Protein AF-A0A6B2L9S5-F1 (afdb_monomer_lite)

pLDDT: mean 74.43, std 14.24, range [33.09, 96.12]

InterPro domains:
  IPR007274 Ctr copper transporter [PF04145] (155-288)
  IPR007274 Ctr copper transporter [PTHR12483] (149-293)

Radius of gyration: 33.58 Å; chains: 1; bounding box: 81×32×104 Å

Sequence (305 aa):
MCADMPMMIHCSLVSICEDPNQIVSGPLCSPFSLYKDLCVSMSAKGPICAPYKSMCTPNTSKVEECATPTFALPPRKTLIADILLACSMPMEGCDQCTDDMHCPSPLATYSLVCLQMPAMDGCSDLQTICRANNISSWSLCGGGGDARALPQMRMYFHTDMLDYVLFQGWVPRTVLTYAFSVLGVFAMAFFHEGLRILKTYHEVSQKNAEDEATYLKGAAHNNGYSSINSARTTRMFSKWKFSTELFAASYRAVDLTLHFMIMLVTMTFNVGLFVAVIGGYAVCNFIFGRFARPINGVVEEESCH

Structure (mmCIF, N/CA/C/O backbone):
data_AF-A0A6B2L9S5-F1
#
_entry.id   AF-A0A6B2L9S5-F1
#
loop_
_atom_site.group_PDB
_atom_site.id
_atom_site.type_symbol
_atom_site.label_atom_id
_atom_site.label_alt_id
_atom_site.label_comp_id
_atom_site.label_asym_id
_atom_site.label_entity_id
_atom_site.label_seq_id
_atom_site.pdbx_PDB_ins_code
_atom_site.Cartn_x
_atom_site.Cartn_y
_atom_site.Cartn_z
_atom_site.occupancy
_atom_site.B_iso_or_equiv
_atom_site.auth_seq_id
_atom_site.auth_comp_id
_atom_site.auth_asym_id
_atom_site.auth_atom_id
_atom_site.pdbx_PDB_model_num
ATOM 1 N N . MET A 1 1 ? 23.917 11.515 -35.643 1.00 65.06 1 MET A N 1
ATOM 2 C CA . MET A 1 1 ? 23.392 10.328 -34.922 1.00 65.06 1 MET A CA 1
ATOM 3 C C . MET A 1 1 ? 22.177 10.666 -34.088 1.00 65.06 1 MET A C 1
ATOM 5 O O . MET A 1 1 ? 21.097 10.324 -34.533 1.00 65.06 1 MET A O 1
ATOM 9 N N . CYS A 1 2 ? 22.291 11.387 -32.967 1.00 70.62 2 CYS A N 1
ATOM 10 C CA . CYS A 1 2 ? 21.093 11.779 -32.208 1.00 70.62 2 CYS A CA 1
ATOM 11 C C . CYS A 1 2 ? 20.174 12.758 -32.957 1.00 70.62 2 CYS A C 1
ATOM 13 O O . CYS A 1 2 ? 18.974 12.757 -32.725 1.00 70.62 2 CYS A O 1
ATOM 15 N N . ALA A 1 3 ? 20.710 13.512 -33.924 1.00 69.19 3 ALA A N 1
ATOM 16 C CA . ALA A 1 3 ? 19.915 14.313 -34.858 1.00 69.19 3 ALA A CA 1
ATOM 17 C C . ALA A 1 3 ? 19.143 13.472 -35.900 1.00 69.19 3 ALA A C 1
ATOM 19 O O . ALA A 1 3 ? 18.079 13.884 -36.343 1.00 69.19 3 ALA A O 1
ATOM 20 N N . ASP A 1 4 ? 19.658 12.293 -36.271 1.00 68.00 4 ASP A N 1
ATOM 21 C CA . ASP A 1 4 ? 19.080 11.440 -37.324 1.00 68.00 4 ASP A CA 1
ATOM 22 C C . ASP A 1 4 ? 18.172 10.340 -36.743 1.00 68.00 4 ASP A C 1
ATOM 24 O O . ASP A 1 4 ? 17.264 9.853 -37.411 1.00 68.00 4 ASP A O 1
ATOM 28 N N . MET A 1 5 ? 18.427 9.930 -35.494 1.00 69.44 5 MET A N 1
ATOM 29 C CA . MET A 1 5 ? 17.681 8.913 -34.745 1.00 69.44 5 MET A CA 1
ATOM 30 C C . MET A 1 5 ? 17.534 9.336 -33.269 1.00 69.44 5 MET A C 1
ATOM 32 O O . MET A 1 5 ? 18.207 8.780 -32.397 1.00 69.44 5 MET A O 1
ATOM 36 N N . PRO A 1 6 ? 16.656 10.308 -32.958 1.00 66.62 6 PRO A N 1
ATOM 37 C CA . PRO A 1 6 ? 16.537 10.877 -31.609 1.00 66.62 6 PRO A CA 1
ATOM 38 C C . PRO A 1 6 ? 15.986 9.893 -30.565 1.00 66.62 6 PRO A C 1
ATOM 40 O O . PRO A 1 6 ? 16.254 10.036 -29.379 1.00 66.62 6 PRO A O 1
ATOM 43 N N . MET A 1 7 ? 15.267 8.853 -31.000 1.00 68.06 7 MET A N 1
ATOM 44 C CA . MET A 1 7 ? 14.549 7.898 -30.136 1.00 68.06 7 MET A CA 1
ATOM 45 C C . MET A 1 7 ? 15.422 6.733 -29.632 1.00 68.06 7 MET A C 1
ATOM 47 O O . MET A 1 7 ? 14.903 5.720 -29.148 1.00 68.06 7 MET A O 1
ATOM 51 N N . MET A 1 8 ? 16.742 6.811 -29.815 1.00 73.50 8 MET A N 1
ATOM 52 C CA . MET A 1 8 ? 17.679 5.815 -29.299 1.00 73.50 8 MET A CA 1
ATOM 53 C C . MET A 1 8 ? 17.972 6.062 -27.818 1.00 73.50 8 MET A C 1
ATOM 55 O O . MET A 1 8 ? 18.233 7.191 -27.416 1.00 73.50 8 MET A O 1
ATOM 59 N N . ILE A 1 9 ? 18.034 4.979 -27.032 1.00 77.25 9 ILE A N 1
ATOM 60 C CA . ILE A 1 9 ? 18.355 5.011 -25.591 1.00 77.25 9 ILE A CA 1
ATOM 61 C C . ILE A 1 9 ? 19.641 5.806 -25.322 1.00 77.25 9 ILE A C 1
ATOM 63 O O . ILE A 1 9 ? 19.699 6.605 -24.392 1.00 77.25 9 ILE A O 1
ATOM 67 N N . HIS A 1 10 ? 20.652 5.633 -26.180 1.00 77.75 10 HIS A N 1
ATOM 68 C CA . HIS A 1 10 ? 21.933 6.323 -26.064 1.00 77.75 10 HIS A CA 1
ATOM 69 C C . HIS A 1 10 ? 21.800 7.854 -26.086 1.00 77.75 10 HIS A C 1
ATOM 71 O O . HIS A 1 10 ? 22.502 8.534 -25.350 1.00 77.75 10 HIS A O 1
ATOM 77 N N . CYS A 1 11 ? 20.883 8.410 -26.879 1.00 78.69 11 CYS A N 1
ATOM 78 C CA . CYS A 1 11 ? 20.708 9.859 -26.974 1.00 78.69 11 CYS A CA 1
ATOM 79 C C . CYS A 1 11 ? 20.086 10.447 -25.707 1.00 78.69 11 CYS A C 1
ATOM 81 O O . CYS A 1 11 ? 20.504 11.513 -25.267 1.00 78.69 11 CYS A O 1
ATOM 83 N N . SER A 1 12 ? 19.160 9.716 -25.079 1.00 77.94 12 SER A N 1
ATOM 84 C CA . SER A 1 12 ? 18.629 10.077 -23.761 1.00 77.94 12 SER A CA 1
ATOM 85 C C . SER A 1 12 ? 19.701 9.996 -22.669 1.00 77.94 12 SER A C 1
ATOM 87 O O . SER A 1 12 ? 19.700 10.797 -21.742 1.00 77.94 12 SER A O 1
ATOM 89 N N . LEU A 1 13 ? 20.636 9.048 -22.772 1.00 78.62 13 LEU A N 1
ATOM 90 C CA . LEU A 1 13 ? 21.744 8.928 -21.823 1.00 78.62 13 LEU A CA 1
ATOM 91 C C . LEU A 1 13 ? 22.740 10.092 -21.963 1.00 78.62 13 LEU A C 1
ATOM 93 O O . LEU A 1 13 ? 23.172 10.651 -20.959 1.00 78.62 13 LEU A O 1
ATOM 97 N N . VAL A 1 14 ? 23.058 10.491 -23.200 1.00 79.50 14 VAL A N 1
ATOM 98 C CA . VAL A 1 14 ? 23.918 11.653 -23.481 1.00 79.50 14 VAL A CA 1
ATOM 99 C C . VAL A 1 14 ? 23.295 12.936 -22.936 1.00 79.50 14 VAL A C 1
ATOM 101 O O . VAL A 1 14 ? 23.985 13.668 -22.235 1.00 79.50 14 VAL A O 1
ATOM 104 N N . SER A 1 15 ? 21.996 13.176 -23.161 1.00 78.06 15 SER A N 1
ATOM 105 C CA . SER A 1 15 ? 21.333 14.380 -22.636 1.00 78.06 15 SER A CA 1
ATOM 106 C C . SER A 1 15 ? 21.362 14.452 -21.107 1.00 78.06 15 SER A C 1
ATOM 108 O O . SER A 1 15 ? 21.547 15.524 -20.547 1.00 78.06 15 SER A O 1
ATOM 110 N N . ILE A 1 16 ? 21.238 13.306 -20.428 1.00 75.00 16 ILE A N 1
ATOM 111 C CA . ILE A 1 16 ? 21.292 13.234 -18.960 1.00 75.00 16 ILE A CA 1
ATOM 112 C C . ILE A 1 16 ? 22.710 13.503 -18.437 1.00 75.00 16 ILE A C 1
ATOM 114 O O . ILE A 1 16 ? 22.867 14.126 -17.394 1.00 75.00 16 ILE A O 1
ATOM 118 N N . CYS A 1 17 ? 23.741 13.069 -19.166 1.00 76.38 17 CYS A N 1
ATOM 119 C CA . CYS A 1 17 ? 25.139 13.341 -18.826 1.00 76.38 17 CYS A CA 1
ATOM 120 C C . CYS A 1 17 ? 25.592 14.777 -19.162 1.00 76.38 17 CYS A C 1
ATOM 122 O O . CYS A 1 17 ? 26.585 15.242 -18.602 1.00 76.38 17 CYS A O 1
ATOM 124 N N . GLU A 1 18 ? 24.909 15.467 -20.081 1.00 76.00 18 GLU A N 1
ATOM 125 C CA . GLU A 1 18 ? 25.174 16.872 -20.432 1.00 76.00 18 GLU A CA 1
ATOM 126 C C . GLU A 1 18 ? 24.498 17.867 -19.473 1.00 76.00 18 GLU A C 1
ATOM 128 O O . GLU A 1 18 ? 24.918 19.025 -19.395 1.00 76.00 18 GLU A O 1
ATOM 133 N N . ASP A 1 19 ? 23.491 17.429 -18.710 1.00 69.50 19 ASP A N 1
ATOM 134 C CA . ASP A 1 19 ? 22.783 18.281 -17.759 1.00 69.50 19 ASP A CA 1
ATOM 135 C C . ASP A 1 19 ? 23.677 18.656 -16.555 1.00 69.50 19 ASP A C 1
ATOM 137 O O . ASP A 1 19 ? 24.048 17.799 -15.748 1.00 69.50 19 ASP A O 1
ATOM 141 N N . PRO A 1 20 ? 23.966 19.954 -16.320 1.00 59.28 20 PRO A N 1
ATOM 142 C CA . PRO A 1 20 ? 24.878 20.395 -15.256 1.00 59.28 20 PRO A CA 1
ATOM 143 C C . PRO A 1 20 ? 24.351 20.110 -13.839 1.00 59.28 20 PRO A C 1
ATOM 145 O O . PRO A 1 20 ? 25.116 20.128 -12.875 1.00 59.28 20 PRO A O 1
ATOM 148 N N . ASN A 1 21 ? 23.051 19.831 -13.711 1.00 57.09 21 ASN A N 1
ATOM 149 C CA . ASN A 1 21 ? 22.382 19.493 -12.455 1.00 57.09 21 ASN A CA 1
ATOM 150 C C . ASN A 1 21 ? 22.402 17.983 -12.145 1.00 57.09 21 ASN A C 1
ATOM 152 O O . ASN A 1 21 ? 22.042 17.593 -11.034 1.00 57.09 21 ASN A O 1
ATOM 156 N N . GLN A 1 22 ? 22.810 17.131 -13.094 1.00 57.69 22 GLN A N 1
ATOM 157 C CA . GLN A 1 22 ? 22.871 15.677 -12.939 1.00 57.69 22 GLN A CA 1
ATOM 158 C C . GLN A 1 22 ? 24.296 15.185 -13.226 1.00 57.69 22 GLN A C 1
ATOM 160 O O . GLN A 1 22 ? 24.653 14.849 -14.339 1.00 57.69 22 GLN A O 1
ATOM 165 N N . ILE A 1 23 ? 25.123 15.186 -12.175 1.00 54.28 23 ILE A N 1
ATOM 166 C CA . ILE A 1 23 ? 26.464 14.575 -12.064 1.00 54.28 23 ILE A CA 1
ATOM 167 C C . ILE A 1 23 ? 27.250 14.456 -13.386 1.00 54.28 23 ILE A C 1
ATOM 169 O O . ILE A 1 23 ? 27.393 13.378 -13.959 1.00 54.28 23 ILE A O 1
ATOM 173 N N . VAL A 1 24 ? 27.913 15.549 -13.757 1.00 51.31 24 VAL A N 1
ATOM 174 C CA . VAL A 1 24 ? 28.919 15.605 -14.835 1.00 51.31 24 VAL A CA 1
ATOM 175 C C . VAL A 1 24 ? 30.169 14.744 -14.525 1.00 51.31 24 VAL A C 1
ATOM 177 O O . VAL A 1 24 ? 30.961 14.437 -15.410 1.00 51.31 24 VAL A O 1
ATOM 180 N N . SER A 1 25 ? 30.356 14.306 -13.272 1.00 52.47 25 SER A N 1
ATOM 181 C CA . SER A 1 25 ? 31.641 13.776 -12.772 1.00 52.47 25 SER A CA 1
ATOM 182 C C . SER A 1 25 ? 31.669 12.274 -12.442 1.00 52.47 25 SER A C 1
ATOM 184 O O . SER A 1 25 ? 32.558 11.826 -11.718 1.00 52.47 25 SER A O 1
ATOM 186 N N . GLY A 1 26 ? 30.707 11.478 -12.921 1.00 62.78 26 GLY A N 1
ATOM 187 C CA . GLY A 1 26 ? 30.720 10.019 -12.734 1.00 62.78 26 GLY A CA 1
ATOM 188 C C . GLY A 1 26 ? 31.581 9.295 -13.788 1.00 62.78 26 GLY A C 1
ATOM 189 O O . GLY A 1 26 ? 31.572 9.706 -14.948 1.00 62.78 26 GLY A O 1
ATOM 190 N N . PRO A 1 27 ? 32.250 8.165 -13.464 1.00 62.81 27 PRO A N 1
ATOM 191 C CA . PRO A 1 27 ? 33.041 7.373 -14.431 1.00 62.81 27 PRO A CA 1
ATOM 192 C C . PRO A 1 27 ? 32.207 6.809 -15.602 1.00 62.81 27 PRO A C 1
ATOM 194 O O . PRO A 1 27 ? 32.737 6.330 -16.607 1.00 62.81 27 PRO A O 1
ATOM 197 N N . LEU A 1 28 ? 30.883 6.881 -15.475 1.00 69.81 28 LEU A N 1
ATOM 198 C CA . LEU A 1 28 ? 29.902 6.413 -16.440 1.00 69.81 28 LEU A CA 1
ATOM 199 C C . LEU A 1 28 ? 29.556 7.433 -1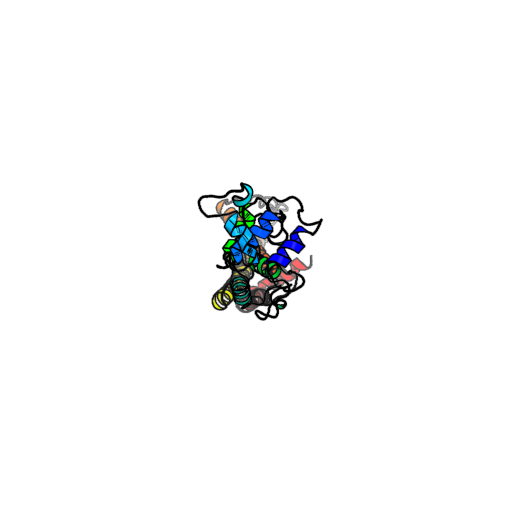7.539 1.00 69.81 28 LEU A C 1
ATOM 201 O O . LEU A 1 28 ? 29.228 7.016 -18.645 1.00 69.81 28 LEU A O 1
ATOM 205 N N . CYS A 1 29 ? 29.672 8.740 -17.276 1.00 75.69 29 CYS A N 1
ATOM 206 C CA . CYS A 1 29 ? 29.413 9.793 -18.270 1.00 75.69 29 CYS A CA 1
ATOM 207 C C . CYS A 1 29 ? 30.659 10.150 -19.098 1.00 75.69 29 CYS A C 1
ATOM 209 O O . CYS A 1 29 ? 30.673 11.148 -19.816 1.00 75.69 29 CYS A O 1
ATOM 211 N N . SER A 1 30 ? 31.723 9.339 -19.025 1.00 78.75 30 SER A N 1
ATOM 212 C CA . SER A 1 30 ? 32.879 9.524 -19.898 1.00 78.75 30 SER A CA 1
ATOM 213 C C . SER A 1 30 ? 32.492 9.226 -21.358 1.00 78.75 30 SER A C 1
ATOM 215 O O . SER A 1 30 ? 31.730 8.285 -21.616 1.00 78.75 30 SER A O 1
ATOM 217 N N . PRO A 1 31 ? 33.035 9.966 -22.342 1.00 78.50 31 PRO A N 1
ATOM 218 C CA . PRO A 1 31 ? 32.696 9.761 -23.752 1.00 78.50 31 PRO A CA 1
ATOM 219 C C . PRO A 1 31 ? 33.031 8.339 -24.231 1.00 78.50 31 PRO A C 1
ATOM 221 O O . PRO A 1 31 ? 32.331 7.787 -25.079 1.00 78.50 31 PRO A O 1
ATOM 224 N N . PHE A 1 32 ? 34.060 7.710 -23.652 1.00 79.62 32 PHE A N 1
ATOM 225 C CA . PHE A 1 32 ? 34.425 6.330 -23.969 1.00 79.62 32 PHE A CA 1
ATOM 226 C C . PHE A 1 32 ? 33.445 5.314 -23.366 1.00 79.62 32 PHE A C 1
ATOM 228 O O . PHE A 1 32 ? 33.068 4.364 -24.049 1.00 79.62 32 PHE A O 1
ATOM 235 N N . SER A 1 33 ? 32.979 5.523 -22.128 1.00 79.19 33 SER A N 1
ATOM 236 C CA . SER A 1 33 ? 31.961 4.671 -21.487 1.00 79.19 33 SER A CA 1
ATOM 237 C C . SER A 1 33 ? 30.634 4.710 -22.255 1.00 79.19 33 SER A C 1
ATOM 239 O O . SER A 1 33 ? 30.033 3.664 -22.500 1.00 79.19 33 SER A O 1
ATOM 241 N N . LEU A 1 34 ? 30.223 5.897 -22.716 1.00 79.31 34 LEU A N 1
ATOM 242 C CA . LEU A 1 34 ? 29.025 6.090 -23.540 1.00 79.31 34 LEU A CA 1
ATOM 243 C C . LEU A 1 34 ? 29.145 5.389 -24.903 1.00 79.31 34 LEU A C 1
ATOM 245 O O . LEU A 1 34 ? 28.213 4.716 -25.348 1.00 79.31 34 LEU A O 1
ATOM 249 N N . TYR A 1 35 ? 30.304 5.504 -25.558 1.00 80.50 35 TYR A N 1
ATOM 250 C CA . TYR A 1 35 ? 30.572 4.827 -26.830 1.00 80.50 35 TYR A CA 1
ATOM 251 C C . TYR A 1 35 ? 30.640 3.299 -26.678 1.00 80.50 35 TYR A C 1
ATOM 253 O O . TYR A 1 35 ? 30.099 2.557 -27.504 1.00 80.50 35 TYR A O 1
ATOM 261 N N . LYS A 1 36 ? 31.251 2.817 -25.590 1.00 80.62 36 LYS A N 1
ATOM 262 C CA . LYS A 1 36 ? 31.287 1.398 -25.228 1.00 80.62 36 LYS A CA 1
ATOM 263 C C . LYS A 1 36 ? 29.875 0.840 -25.048 1.00 80.62 36 LYS A C 1
ATOM 265 O O . LYS A 1 36 ? 29.568 -0.212 -25.605 1.00 80.62 36 LYS A O 1
ATOM 270 N N . ASP A 1 37 ? 29.013 1.545 -24.322 1.00 78.81 37 ASP A N 1
ATOM 271 C CA . ASP A 1 37 ? 27.634 1.119 -24.064 1.00 78.81 37 ASP A CA 1
ATOM 272 C C . ASP A 1 37 ? 26.775 1.060 -25.341 1.00 78.81 37 ASP A C 1
ATOM 274 O O . ASP A 1 37 ? 26.065 0.078 -25.583 1.00 78.81 37 ASP A O 1
ATOM 278 N N . LEU A 1 38 ? 26.932 2.042 -26.236 1.00 80.75 38 LEU A N 1
ATOM 279 C CA . LEU A 1 38 ? 26.324 2.015 -27.571 1.00 80.75 38 LEU A CA 1
ATOM 280 C C . LEU A 1 38 ? 26.735 0.756 -28.347 1.00 80.75 38 LEU A C 1
ATOM 282 O O . LEU A 1 38 ? 25.900 0.063 -28.930 1.00 80.75 38 LEU A O 1
ATOM 286 N N . CYS A 1 39 ? 28.026 0.425 -28.340 1.00 80.50 39 CYS A N 1
ATOM 287 C CA . CYS A 1 39 ? 28.517 -0.724 -29.087 1.00 80.50 39 CYS A CA 1
ATOM 288 C C . CYS A 1 39 ? 28.187 -2.067 -28.439 1.00 80.50 39 CYS A C 1
ATOM 290 O O . CYS A 1 39 ? 27.991 -3.041 -29.164 1.00 80.50 39 CYS A O 1
ATOM 292 N N . VAL A 1 40 ? 28.064 -2.146 -27.115 1.00 78.31 40 VAL A N 1
ATOM 293 C CA . VAL A 1 40 ? 27.603 -3.362 -26.427 1.00 78.31 40 VAL A CA 1
ATOM 294 C C . VAL A 1 40 ? 26.109 -3.594 -26.674 1.00 78.31 40 VAL A C 1
ATOM 296 O O . VAL A 1 40 ? 25.736 -4.694 -27.087 1.00 78.31 40 VAL A O 1
ATOM 299 N N . SER A 1 41 ? 25.266 -2.564 -26.539 1.00 73.56 41 SER A N 1
ATOM 300 C CA . SER A 1 41 ? 23.813 -2.668 -26.775 1.00 73.56 41 SER A CA 1
ATOM 301 C C . SER A 1 41 ? 23.465 -3.029 -28.227 1.00 73.56 41 SER A C 1
ATOM 303 O O . SER A 1 41 ? 22.521 -3.780 -28.480 1.00 73.56 41 SER A O 1
ATOM 305 N N . MET A 1 42 ? 24.273 -2.592 -29.199 1.00 71.81 42 MET A N 1
ATOM 306 C CA . MET A 1 42 ? 24.148 -2.984 -30.611 1.00 71.81 42 MET A CA 1
ATOM 307 C C . MET A 1 42 ? 24.816 -4.331 -30.950 1.00 71.81 42 MET A C 1
ATOM 309 O O . MET A 1 42 ? 24.903 -4.698 -32.127 1.00 71.81 42 MET A O 1
ATOM 313 N N . SER A 1 43 ? 25.312 -5.080 -29.956 1.00 70.62 43 SER A N 1
ATOM 314 C CA . SER A 1 43 ? 26.084 -6.322 -30.157 1.00 70.62 43 SER A CA 1
ATOM 315 C C . SER A 1 43 ? 27.279 -6.147 -31.113 1.00 70.62 43 SER A C 1
ATOM 317 O O . SER A 1 43 ? 27.587 -7.032 -31.914 1.00 70.62 43 SER A O 1
ATOM 319 N N . ALA A 1 44 ? 27.916 -4.976 -31.080 1.00 66.12 44 ALA A N 1
ATOM 320 C CA . ALA A 1 44 ? 29.014 -4.539 -31.944 1.00 66.12 44 ALA A CA 1
ATOM 321 C C . ALA A 1 44 ? 28.724 -4.649 -33.456 1.00 66.12 44 ALA A C 1
ATOM 323 O O . ALA A 1 44 ? 29.644 -4.820 -34.263 1.00 66.12 44 ALA A O 1
ATOM 324 N N . LYS A 1 45 ? 27.449 -4.566 -33.857 1.00 65.19 45 LYS A N 1
ATOM 325 C CA . LYS A 1 45 ? 27.034 -4.583 -35.265 1.00 65.19 45 LYS A CA 1
ATOM 326 C C . LYS A 1 45 ? 27.005 -3.166 -35.838 1.00 65.19 45 LYS A C 1
ATOM 328 O O . LYS A 1 45 ? 26.534 -2.233 -35.200 1.00 65.19 45 LYS A O 1
ATOM 333 N N . GLY A 1 46 ? 27.457 -3.031 -37.083 1.00 71.25 46 GLY A N 1
ATOM 334 C CA . GLY A 1 46 ? 27.438 -1.776 -37.837 1.00 71.25 46 GLY A CA 1
ATOM 335 C C . GLY A 1 46 ? 28.817 -1.116 -37.982 1.00 71.25 46 GLY A C 1
ATOM 336 O O . GLY A 1 46 ? 29.745 -1.427 -37.233 1.00 71.25 46 GLY A O 1
ATOM 337 N N . PRO A 1 47 ? 28.971 -0.195 -38.952 1.00 72.75 47 PRO A N 1
ATOM 338 C CA . PRO A 1 47 ? 30.256 0.441 -39.267 1.00 72.75 47 PRO A CA 1
ATOM 339 C C . PRO A 1 47 ? 30.785 1.320 -38.124 1.00 72.75 47 PRO A C 1
ATOM 341 O O . PRO A 1 47 ? 31.987 1.526 -37.993 1.00 72.75 47 PRO A O 1
ATOM 344 N N . ILE A 1 48 ? 29.886 1.788 -37.259 1.00 76.25 48 ILE A N 1
ATOM 345 C CA . ILE A 1 48 ? 30.163 2.710 -36.154 1.00 76.25 48 ILE A CA 1
ATOM 346 C C . ILE A 1 48 ? 30.951 2.023 -35.031 1.00 76.25 48 ILE A C 1
ATOM 348 O O . ILE A 1 48 ? 31.749 2.674 -34.366 1.00 76.25 48 ILE A O 1
ATOM 352 N N . CYS A 1 49 ? 30.780 0.709 -34.854 1.00 80.94 49 CYS A N 1
ATOM 353 C CA . CYS A 1 49 ? 31.450 -0.086 -33.819 1.00 80.94 49 CYS A CA 1
ATOM 354 C C . CYS A 1 49 ? 32.682 -0.847 -34.328 1.00 80.94 49 CYS A C 1
ATOM 356 O O . CYS A 1 49 ? 33.298 -1.608 -33.578 1.00 80.94 49 CYS A O 1
ATOM 358 N N . ALA A 1 50 ? 33.074 -0.639 -35.589 1.00 81.00 50 ALA A N 1
ATOM 359 C CA . ALA A 1 50 ? 34.293 -1.222 -36.144 1.00 81.00 50 ALA A CA 1
ATOM 360 C C . ALA A 1 50 ? 35.575 -0.753 -35.417 1.00 81.00 50 ALA A C 1
ATOM 362 O O . ALA A 1 50 ? 36.415 -1.610 -35.131 1.00 81.00 50 ALA A O 1
ATOM 363 N N . PRO A 1 51 ? 35.726 0.539 -35.041 1.00 82.19 51 PRO A N 1
ATOM 364 C CA . PRO A 1 51 ? 36.858 0.998 -34.231 1.00 82.19 51 PRO A CA 1
ATOM 365 C C . PRO A 1 51 ? 36.844 0.408 -32.815 1.00 82.19 51 PRO A C 1
ATOM 367 O O . PRO A 1 51 ? 37.873 -0.033 -32.319 1.00 82.19 51 PRO A O 1
ATOM 370 N N . TYR A 1 52 ? 35.671 0.317 -32.183 1.00 80.12 52 TYR A N 1
ATOM 371 C CA . TYR A 1 52 ? 35.534 -0.318 -30.868 1.00 80.12 52 TYR A CA 1
ATOM 372 C C . TYR A 1 52 ? 36.016 -1.776 -30.885 1.00 80.12 52 TYR A C 1
ATOM 374 O O . TYR A 1 52 ? 36.820 -2.182 -30.048 1.00 80.12 52 TYR A O 1
ATOM 382 N N . LYS A 1 53 ? 35.593 -2.553 -31.889 1.00 80.44 53 LYS A N 1
ATOM 383 C CA . LYS A 1 53 ? 35.962 -3.969 -32.030 1.00 80.44 53 LYS A CA 1
ATOM 384 C C . LYS A 1 53 ? 37.463 -4.184 -32.263 1.00 80.44 53 LYS A C 1
ATOM 386 O O . LYS A 1 53 ? 37.977 -5.241 -31.909 1.00 80.44 53 LYS A O 1
ATOM 391 N N . SER A 1 54 ? 38.162 -3.215 -32.859 1.00 79.81 54 SER A N 1
ATOM 392 C CA . SER A 1 54 ? 39.612 -3.299 -33.088 1.00 79.81 54 SER A CA 1
ATOM 393 C C . SER A 1 54 ? 40.451 -2.889 -31.869 1.00 79.81 54 SER A C 1
ATOM 395 O O . SER A 1 54 ? 41.625 -3.263 -31.786 1.00 79.81 54 SER A O 1
ATOM 397 N N . MET A 1 55 ? 39.858 -2.153 -30.923 1.00 78.12 55 MET A N 1
ATOM 398 C CA . MET A 1 55 ? 40.498 -1.698 -29.681 1.00 78.12 55 MET A CA 1
ATOM 399 C C . MET A 1 55 ? 40.186 -2.612 -28.486 1.00 78.12 55 MET A C 1
ATOM 401 O O . MET A 1 55 ? 41.080 -2.923 -27.692 1.00 78.12 55 MET A O 1
ATOM 405 N N . CYS A 1 56 ? 38.939 -3.078 -28.386 1.00 76.12 56 CYS A N 1
ATOM 406 C CA . CYS A 1 56 ? 38.428 -3.903 -27.297 1.00 76.12 56 CYS A CA 1
ATOM 407 C C . CYS A 1 56 ? 38.029 -5.295 -27.819 1.00 76.12 56 CYS A C 1
ATOM 409 O O . CYS A 1 56 ? 36.876 -5.550 -28.169 1.00 76.12 56 CYS A O 1
ATOM 411 N N . THR A 1 57 ? 39.000 -6.209 -27.866 1.00 76.75 57 THR A N 1
ATOM 412 C CA . THR A 1 57 ? 38.784 -7.638 -28.155 1.00 76.75 57 THR A CA 1
ATOM 413 C C . THR A 1 57 ? 38.676 -8.436 -26.854 1.00 76.75 57 THR A C 1
ATOM 415 O O . THR A 1 57 ? 39.492 -8.208 -25.957 1.00 76.75 57 THR A O 1
ATOM 418 N N . PRO A 1 58 ? 37.735 -9.396 -26.730 1.00 61.16 58 PRO A N 1
ATOM 419 C CA . PRO A 1 58 ? 37.685 -10.276 -25.568 1.00 61.16 58 PRO A CA 1
ATOM 420 C C . PRO A 1 58 ? 39.012 -11.046 -25.492 1.00 61.16 58 PRO A C 1
ATOM 422 O O . PRO A 1 58 ? 39.344 -11.781 -26.419 1.00 61.16 58 PRO A O 1
ATOM 425 N N . ASN A 1 59 ? 39.769 -10.828 -24.409 1.00 58.62 59 ASN A N 1
ATOM 426 C CA . ASN A 1 59 ? 41.089 -11.397 -24.061 1.00 58.62 59 ASN A CA 1
ATOM 427 C C . ASN A 1 59 ? 42.345 -10.594 -24.452 1.00 58.62 59 ASN A C 1
ATOM 429 O O . ASN A 1 59 ? 43.406 -10.860 -23.896 1.00 58.62 59 ASN A O 1
ATOM 433 N N . THR A 1 60 ? 42.255 -9.588 -25.326 1.00 63.59 60 THR A N 1
ATOM 434 C CA . THR A 1 60 ? 43.380 -8.677 -25.626 1.00 63.59 60 THR A CA 1
ATOM 435 C C . THR A 1 60 ? 42.851 -7.264 -25.845 1.00 63.59 60 THR A C 1
ATOM 437 O O . THR A 1 60 ? 42.644 -6.828 -26.982 1.00 63.59 60 THR A O 1
ATOM 440 N N . SER A 1 61 ? 42.568 -6.553 -24.754 1.00 70.62 61 SER A N 1
ATOM 441 C CA . SER A 1 61 ? 42.271 -5.121 -24.796 1.00 70.62 61 SER A CA 1
ATOM 442 C C . SER A 1 61 ? 43.571 -4.339 -24.966 1.00 70.62 61 SER A C 1
ATOM 444 O O . SER A 1 61 ? 44.513 -4.531 -24.201 1.00 70.62 61 SER A O 1
ATOM 446 N N . LYS A 1 62 ? 43.632 -3.453 -25.965 1.00 66.44 62 LYS A N 1
ATOM 447 C CA . LYS A 1 62 ? 44.789 -2.561 -26.175 1.00 66.44 62 LYS A CA 1
ATOM 448 C C . LYS A 1 62 ? 44.748 -1.305 -25.295 1.00 66.44 62 LYS A C 1
ATOM 450 O O . LYS A 1 62 ? 45.691 -0.526 -25.314 1.00 66.44 62 LYS A O 1
ATOM 455 N N . VAL A 1 63 ? 43.633 -1.096 -24.600 1.00 76.19 63 VAL A N 1
ATOM 456 C CA . VAL A 1 63 ? 43.233 0.156 -23.956 1.00 76.19 63 VAL A CA 1
ATOM 457 C C . VAL A 1 63 ? 42.621 -0.201 -22.594 1.00 76.19 63 VAL A C 1
ATOM 459 O O . VAL A 1 63 ? 41.780 -1.105 -22.527 1.00 76.19 63 VAL A O 1
ATOM 462 N N . GLU A 1 64 ? 43.061 0.448 -21.514 1.00 72.31 64 GLU A N 1
ATOM 463 C CA . GLU A 1 64 ? 42.600 0.167 -20.138 1.00 72.31 64 GLU A CA 1
ATOM 464 C C . GLU A 1 64 ? 41.128 0.561 -19.950 1.00 72.31 64 GLU A C 1
ATOM 466 O O . GLU A 1 64 ? 40.377 -0.069 -19.204 1.00 72.31 64 GLU A O 1
ATOM 471 N N . GLU A 1 65 ? 40.671 1.530 -20.735 1.00 72.94 65 GLU A N 1
ATOM 472 C CA . GLU A 1 65 ? 39.307 2.034 -20.785 1.00 72.94 65 GLU A CA 1
ATOM 473 C C . GLU A 1 65 ? 38.315 0.976 -21.302 1.00 72.94 65 GLU A C 1
ATOM 475 O O . GLU A 1 65 ? 37.113 1.089 -21.073 1.00 72.94 65 GLU A O 1
ATOM 480 N N . CYS A 1 66 ? 38.784 -0.118 -21.918 1.00 73.50 66 CYS A N 1
ATOM 481 C CA . CYS A 1 66 ? 37.934 -1.273 -22.225 1.00 73.50 66 CYS A CA 1
ATOM 482 C C . CYS A 1 66 ? 37.419 -1.980 -20.954 1.00 73.50 66 CYS A C 1
ATOM 484 O O . CYS A 1 66 ? 36.419 -2.698 -21.038 1.00 73.50 66 CYS A O 1
ATOM 486 N N . ALA A 1 67 ? 38.050 -1.785 -19.790 1.00 70.44 67 ALA A N 1
ATOM 487 C CA . ALA A 1 67 ? 37.640 -2.373 -18.512 1.00 70.44 67 ALA A CA 1
ATOM 488 C C . ALA A 1 67 ? 36.613 -1.523 -17.736 1.00 70.44 67 ALA A C 1
ATOM 490 O O . ALA A 1 67 ? 36.136 -1.964 -16.691 1.00 70.44 67 ALA A O 1
ATOM 491 N N . THR A 1 68 ? 36.233 -0.337 -18.230 1.00 71.25 68 THR A N 1
ATOM 492 C CA . THR A 1 68 ? 35.255 0.526 -17.541 1.00 71.25 68 THR A CA 1
ATOM 493 C C . THR A 1 68 ? 33.871 -0.126 -17.451 1.00 71.25 68 THR A C 1
ATOM 495 O O . THR A 1 68 ? 33.484 -0.892 -18.341 1.00 71.25 68 THR A O 1
ATOM 498 N N . PRO A 1 69 ? 33.092 0.148 -16.393 1.00 67.81 69 PRO A N 1
ATOM 499 C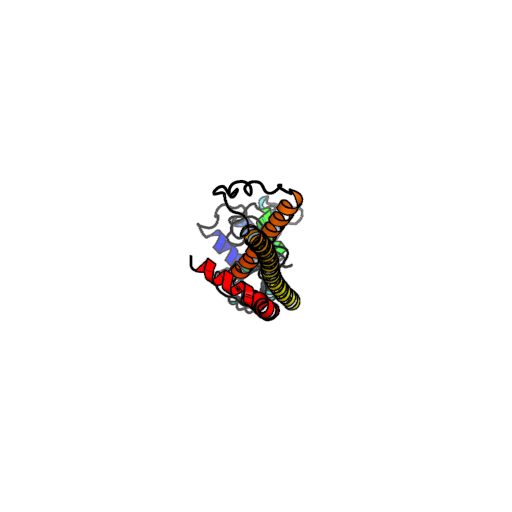 CA . PRO A 1 69 ? 31.736 -0.375 -16.273 1.00 67.81 69 PRO A CA 1
ATOM 500 C C . PRO A 1 69 ? 30.836 0.173 -17.393 1.00 67.81 69 PRO A C 1
ATOM 502 O O . PRO A 1 69 ? 30.930 1.340 -17.769 1.00 67.81 69 PRO A O 1
ATOM 505 N N . THR A 1 70 ? 29.967 -0.682 -17.934 1.00 69.88 70 THR A N 1
ATOM 506 C CA . THR A 1 70 ? 28.937 -0.317 -18.923 1.00 69.88 70 THR A CA 1
ATOM 507 C C . THR A 1 70 ? 27.572 -0.216 -18.270 1.00 69.88 70 THR A C 1
ATOM 509 O O . THR A 1 70 ? 27.331 -0.886 -17.266 1.00 69.88 70 THR A O 1
ATOM 512 N N . PHE A 1 71 ? 26.657 0.534 -18.888 1.00 69.62 71 PHE A N 1
ATOM 513 C CA . PHE A 1 71 ? 25.268 0.563 -18.443 1.00 69.62 71 PHE A CA 1
ATOM 514 C C . PHE A 1 71 ? 24.553 -0.765 -18.680 1.00 69.62 71 PHE A C 1
ATOM 516 O O . PHE A 1 71 ? 23.581 -1.021 -17.994 1.00 69.62 71 PHE A O 1
ATOM 523 N N . ALA A 1 72 ? 25.042 -1.651 -19.558 1.00 71.25 72 ALA A N 1
ATOM 524 C CA . ALA A 1 72 ? 24.459 -2.988 -19.756 1.00 71.25 72 ALA A CA 1
ATOM 525 C C . ALA A 1 72 ? 22.927 -2.939 -19.942 1.00 71.25 72 ALA A C 1
ATOM 527 O O . ALA A 1 72 ? 22.209 -3.847 -19.533 1.00 71.25 72 ALA A O 1
ATOM 528 N N . LEU A 1 73 ? 22.432 -1.848 -20.539 1.00 75.06 73 LEU A N 1
ATOM 529 C CA . LEU A 1 73 ? 21.011 -1.663 -20.756 1.00 75.06 73 LEU A CA 1
ATOM 530 C C . LEU A 1 73 ? 20.551 -2.600 -21.875 1.00 75.06 73 LEU A C 1
ATOM 532 O O . LEU A 1 73 ? 21.255 -2.764 -22.883 1.00 75.06 73 LEU A O 1
ATOM 536 N N . PRO A 1 74 ? 19.357 -3.192 -21.732 1.00 76.06 74 PRO A N 1
ATOM 537 C CA . PRO A 1 74 ? 18.787 -4.017 -22.774 1.00 76.06 74 PRO A CA 1
ATOM 538 C C . PRO A 1 74 ? 18.523 -3.176 -24.040 1.00 76.06 74 PRO A C 1
ATOM 540 O O . PRO A 1 74 ? 18.324 -1.956 -23.968 1.00 76.06 74 PRO A O 1
ATOM 543 N N . PRO A 1 75 ? 18.529 -3.791 -25.238 1.00 79.00 75 PRO A N 1
ATOM 544 C CA . PRO A 1 75 ? 18.268 -3.069 -26.477 1.00 79.00 75 PRO A CA 1
ATOM 545 C C . PRO A 1 75 ? 16.872 -2.427 -26.473 1.00 79.00 75 PRO A C 1
ATOM 547 O O . PRO A 1 75 ? 15.932 -2.923 -25.860 1.00 79.00 75 PRO A O 1
ATOM 550 N N . ARG A 1 76 ? 16.696 -1.348 -27.249 1.00 80.44 76 ARG A N 1
ATOM 551 C CA . ARG A 1 76 ? 15.443 -0.564 -27.312 1.00 80.44 76 ARG A CA 1
ATOM 552 C C . ARG A 1 76 ? 14.174 -1.410 -27.437 1.00 80.44 76 ARG A C 1
ATOM 554 O O . ARG A 1 76 ? 13.179 -1.108 -26.794 1.00 80.44 76 ARG A O 1
ATOM 561 N N . LYS A 1 77 ? 14.217 -2.468 -28.249 1.00 80.81 77 LYS A N 1
ATOM 562 C CA . LYS A 1 77 ? 13.061 -3.341 -28.483 1.00 80.81 77 LYS A CA 1
ATOM 563 C C . LYS A 1 77 ? 12.614 -4.097 -27.236 1.00 80.81 77 LYS A C 1
ATOM 565 O O . LYS A 1 77 ? 11.418 -4.194 -26.999 1.00 80.81 77 LYS A O 1
ATOM 570 N N . THR A 1 78 ? 13.553 -4.646 -26.471 1.00 83.06 78 THR A N 1
ATOM 571 C CA . THR A 1 78 ? 13.226 -5.376 -25.240 1.00 83.06 78 THR A CA 1
ATOM 572 C C . THR A 1 78 ? 12.795 -4.397 -24.158 1.00 83.06 78 THR A C 1
ATOM 574 O O . THR A 1 78 ? 11.776 -4.620 -23.528 1.00 83.06 78 THR A O 1
ATOM 577 N N . LEU A 1 79 ? 13.462 -3.243 -24.063 1.00 83.38 79 LEU A N 1
ATOM 578 C CA . LEU A 1 79 ? 13.096 -2.195 -23.112 1.00 83.38 79 LEU A CA 1
ATOM 579 C C . LEU A 1 79 ? 11.664 -1.673 -23.332 1.00 83.38 79 LEU A C 1
ATOM 581 O O . LEU A 1 79 ? 10.913 -1.528 -22.376 1.00 83.38 79 LEU A O 1
ATOM 585 N N . ILE A 1 80 ? 11.247 -1.432 -24.580 1.00 84.75 80 ILE A N 1
ATOM 586 C CA . ILE A 1 80 ? 9.862 -1.024 -24.870 1.00 84.75 80 ILE A CA 1
ATOM 587 C C . ILE A 1 80 ? 8.876 -2.165 -24.600 1.00 84.75 80 ILE A C 1
ATOM 589 O O . ILE A 1 80 ? 7.793 -1.908 -24.085 1.00 84.75 80 ILE A O 1
ATOM 593 N N . ALA A 1 81 ? 9.236 -3.414 -24.906 1.00 85.88 81 ALA A N 1
ATOM 594 C CA . ALA A 1 81 ? 8.388 -4.558 -24.578 1.00 85.88 81 ALA A CA 1
ATOM 595 C C . ALA A 1 81 ? 8.157 -4.678 -23.061 1.00 85.88 81 ALA A C 1
ATOM 597 O O . ALA A 1 81 ? 7.026 -4.914 -22.639 1.00 85.88 81 ALA A O 1
ATOM 598 N N . ASP A 1 82 ? 9.194 -4.437 -22.258 1.00 84.44 82 ASP A N 1
ATOM 599 C CA . ASP A 1 82 ? 9.104 -4.418 -20.799 1.00 84.44 82 ASP A CA 1
ATOM 600 C C . ASP A 1 82 ? 8.211 -3.264 -20.313 1.00 84.44 82 ASP A C 1
ATOM 602 O O . ASP A 1 82 ? 7.313 -3.489 -19.501 1.00 84.44 82 ASP A O 1
ATOM 606 N N . ILE A 1 83 ? 8.368 -2.051 -20.863 1.00 84.31 83 ILE A N 1
ATOM 607 C CA . ILE A 1 83 ? 7.466 -0.922 -20.563 1.00 84.31 83 ILE A CA 1
ATOM 608 C C . ILE A 1 83 ? 6.013 -1.299 -20.871 1.00 84.31 83 ILE A C 1
ATOM 610 O O . ILE A 1 83 ? 5.155 -1.162 -20.006 1.00 84.31 83 ILE A O 1
ATOM 614 N N . LEU A 1 84 ? 5.722 -1.794 -22.077 1.00 84.88 84 LEU A N 1
ATOM 615 C CA . LEU A 1 84 ? 4.354 -2.124 -22.492 1.00 84.88 84 LEU A CA 1
ATOM 616 C C . LEU A 1 84 ? 3.742 -3.240 -21.636 1.00 84.88 84 LEU A C 1
ATOM 618 O O . LEU A 1 84 ? 2.546 -3.207 -21.348 1.00 84.88 84 LEU A O 1
ATOM 622 N N . LEU A 1 85 ? 4.554 -4.203 -21.190 1.00 83.44 85 LEU A N 1
ATOM 623 C CA . LEU A 1 85 ? 4.120 -5.238 -20.255 1.00 83.44 85 LEU A CA 1
ATOM 624 C C . LEU A 1 85 ? 3.741 -4.639 -18.893 1.00 83.44 85 LEU A C 1
ATOM 626 O O . LEU A 1 85 ? 2.702 -4.994 -18.330 1.00 83.44 85 LEU A O 1
ATOM 630 N N . ALA A 1 86 ? 4.547 -3.708 -18.381 1.00 75.44 86 ALA A N 1
ATOM 631 C CA . ALA A 1 86 ? 4.278 -3.019 -17.121 1.00 75.44 86 ALA A CA 1
ATOM 632 C C . ALA A 1 86 ? 3.048 -2.101 -17.202 1.00 75.44 86 ALA A C 1
ATOM 634 O O . ALA A 1 86 ? 2.225 -2.073 -16.288 1.00 75.44 86 ALA A O 1
ATOM 635 N N . CYS A 1 87 ? 2.877 -1.425 -18.339 1.00 79.81 87 CYS A N 1
ATOM 636 C CA . CYS A 1 87 ? 1.763 -0.528 -18.638 1.00 79.81 87 CYS A CA 1
ATOM 637 C C . CYS A 1 87 ? 0.431 -1.248 -18.907 1.00 79.81 87 CYS A C 1
ATOM 639 O O . CYS A 1 87 ? -0.568 -0.601 -19.218 1.00 79.81 87 CYS A O 1
ATOM 641 N N . SER A 1 88 ? 0.378 -2.577 -18.756 1.00 74.00 88 SER A N 1
ATOM 642 C CA . SER A 1 88 ? -0.886 -3.325 -18.715 1.00 74.00 88 SER A CA 1
ATOM 643 C C . SER A 1 88 ? -1.791 -2.905 -17.547 1.00 74.00 88 SER A C 1
ATOM 645 O O . SER A 1 88 ? -2.997 -3.158 -17.575 1.00 74.00 88 SER A O 1
ATOM 647 N N . MET A 1 89 ? -1.224 -2.236 -16.539 1.00 65.75 89 MET A N 1
ATOM 648 C CA . MET A 1 89 ? -1.941 -1.543 -15.473 1.00 65.75 89 MET A CA 1
ATOM 649 C C . MET A 1 89 ? -1.687 -0.031 -15.582 1.00 65.75 89 MET A C 1
ATOM 651 O O . MET A 1 89 ? -0.590 0.367 -15.977 1.00 65.75 89 MET A O 1
ATOM 655 N N . PRO A 1 90 ? -2.671 0.823 -15.241 1.00 66.06 90 PRO A N 1
ATOM 656 C CA . PRO A 1 90 ? -2.511 2.269 -15.334 1.00 66.06 90 PRO A CA 1
ATOM 657 C C . PRO A 1 90 ? -1.419 2.734 -14.365 1.00 66.06 90 PRO A C 1
ATOM 659 O O . PRO A 1 90 ? -1.556 2.640 -13.148 1.00 66.06 90 PRO A O 1
ATOM 662 N N . MET A 1 91 ? -0.321 3.226 -14.927 1.00 66.56 91 MET A N 1
ATOM 663 C CA . MET A 1 91 ? 0.838 3.737 -14.205 1.00 66.56 91 MET A CA 1
ATOM 664 C C . MET A 1 91 ? 1.237 5.102 -14.740 1.00 66.56 91 MET A C 1
ATOM 666 O O . MET A 1 91 ? 0.978 5.445 -15.893 1.00 66.56 91 MET A O 1
ATOM 670 N N . GLU A 1 92 ? 1.906 5.884 -13.901 1.00 69.19 92 GLU A N 1
ATOM 671 C CA . GLU A 1 92 ? 2.406 7.193 -14.310 1.00 69.19 92 GLU A CA 1
ATOM 672 C C . GLU A 1 92 ? 3.551 7.044 -15.318 1.00 69.19 92 GLU A C 1
ATOM 674 O O . GLU A 1 92 ? 4.484 6.275 -15.101 1.00 69.19 92 GLU A O 1
ATOM 679 N N . GLY A 1 93 ? 3.490 7.784 -16.424 1.00 70.06 93 GLY A N 1
ATOM 680 C CA . GLY A 1 93 ? 4.490 7.719 -17.495 1.00 70.06 93 GLY A CA 1
ATOM 681 C C . GLY A 1 93 ? 4.159 6.726 -18.613 1.00 70.06 93 GLY A C 1
ATOM 682 O O . GLY A 1 93 ? 4.691 6.879 -19.711 1.00 70.06 93 GLY A O 1
ATOM 683 N N . CYS A 1 94 ? 3.226 5.793 -18.400 1.00 77.69 94 CYS A N 1
ATOM 684 C CA . CYS A 1 94 ? 2.740 4.889 -19.450 1.00 77.69 94 CYS A CA 1
ATOM 685 C C . CYS A 1 94 ? 1.973 5.611 -20.568 1.00 77.69 94 CYS A C 1
ATOM 687 O O . CYS A 1 94 ? 1.987 5.159 -21.709 1.00 77.69 94 CYS A O 1
ATOM 689 N N . ASP A 1 95 ? 1.405 6.786 -20.287 1.00 79.31 95 ASP A N 1
ATOM 690 C CA . ASP A 1 95 ? 0.751 7.633 -21.297 1.00 79.31 95 ASP A CA 1
ATOM 691 C C . ASP A 1 95 ? 1.721 8.137 -22.380 1.00 79.31 95 ASP A C 1
ATOM 693 O O . ASP A 1 95 ? 1.302 8.551 -23.460 1.00 79.31 95 ASP A O 1
ATOM 697 N N . GLN A 1 96 ? 3.028 8.118 -22.099 1.00 76.94 96 GLN A N 1
ATOM 698 C CA . GLN A 1 96 ? 4.059 8.575 -23.030 1.00 76.94 96 GLN A CA 1
ATOM 699 C C . GLN A 1 96 ? 4.470 7.500 -24.038 1.00 76.94 96 GLN A C 1
ATOM 701 O O . GLN A 1 96 ? 5.124 7.842 -25.022 1.00 76.94 96 GLN A O 1
ATOM 706 N N . CYS A 1 97 ? 4.136 6.228 -23.790 1.00 79.94 97 CYS A N 1
ATOM 707 C CA . CYS A 1 97 ? 4.606 5.092 -24.578 1.00 79.94 97 CYS A CA 1
ATOM 708 C C . CYS A 1 97 ? 3.456 4.124 -24.884 1.00 79.94 97 CYS A C 1
ATOM 710 O O . CYS A 1 97 ? 3.160 3.236 -24.091 1.00 79.94 97 CYS A O 1
ATOM 712 N N . THR A 1 98 ? 2.826 4.285 -26.052 1.00 79.12 98 THR A N 1
ATOM 713 C CA . THR A 1 98 ? 1.735 3.405 -26.515 1.00 79.12 98 THR A CA 1
ATOM 714 C C . THR A 1 98 ? 2.216 2.271 -27.418 1.00 79.12 98 THR A C 1
ATOM 716 O O . THR A 1 98 ? 1.701 1.165 -27.328 1.00 79.12 98 THR A O 1
ATOM 719 N N . ASP A 1 99 ? 3.225 2.530 -28.256 1.00 78.44 99 ASP A N 1
ATOM 720 C CA . ASP A 1 99 ? 3.787 1.591 -29.234 1.00 78.44 99 ASP A CA 1
ATOM 721 C C . ASP A 1 99 ? 5.294 1.844 -29.442 1.00 78.44 99 ASP A C 1
ATOM 723 O O . ASP A 1 99 ? 5.816 2.901 -29.080 1.00 78.44 99 ASP A O 1
ATOM 727 N N . ASP A 1 100 ? 5.992 0.929 -30.134 1.00 74.19 100 ASP A N 1
ATOM 728 C CA . ASP A 1 100 ? 7.431 1.036 -30.465 1.00 74.19 100 ASP A CA 1
ATOM 729 C C . ASP A 1 100 ? 7.812 2.344 -31.192 1.00 74.19 100 ASP A C 1
ATOM 731 O O . ASP A 1 100 ? 8.953 2.799 -31.106 1.00 74.19 100 ASP A O 1
ATOM 735 N N . MET A 1 101 ? 6.871 2.991 -31.887 1.00 73.62 101 MET A N 1
ATOM 736 C CA . MET A 1 101 ? 7.102 4.278 -32.560 1.00 73.62 101 MET A CA 1
ATOM 737 C C . MET A 1 101 ? 6.719 5.512 -31.731 1.00 73.62 101 MET A C 1
ATOM 739 O O . MET A 1 101 ? 7.268 6.586 -31.972 1.00 73.62 101 MET A O 1
ATOM 743 N N . HIS A 1 102 ? 5.838 5.378 -30.741 1.00 80.56 102 HIS A N 1
ATOM 744 C CA . HIS A 1 102 ? 5.274 6.499 -29.984 1.00 80.56 102 HIS A CA 1
ATOM 745 C C . HIS A 1 102 ? 5.792 6.496 -28.546 1.00 80.56 102 HIS A C 1
ATOM 747 O O . HIS A 1 102 ? 5.021 6.285 -27.624 1.00 80.56 102 HIS A O 1
ATOM 753 N N . CYS A 1 103 ? 7.104 6.680 -28.367 1.00 79.19 103 CYS A N 1
ATOM 754 C CA . CYS A 1 103 ? 7.747 6.704 -27.049 1.00 79.19 103 CYS A CA 1
ATOM 755 C C . CYS A 1 103 ? 8.979 7.634 -27.075 1.00 79.19 103 CYS A C 1
ATOM 757 O O . CYS A 1 103 ? 10.063 7.185 -27.464 1.00 79.19 103 CYS A O 1
ATOM 759 N N . PRO A 1 104 ? 8.822 8.939 -26.758 1.00 76.56 104 PRO A N 1
ATOM 760 C CA . PRO A 1 104 ? 9.856 9.965 -26.947 1.00 76.56 104 PRO A CA 1
ATOM 761 C C . PRO A 1 104 ? 11.060 9.797 -26.016 1.00 76.56 104 PRO A C 1
ATOM 763 O O . PRO A 1 104 ? 12.186 10.100 -26.401 1.00 76.56 104 PRO A O 1
ATOM 766 N N . SER A 1 105 ? 10.836 9.277 -24.810 1.00 79.50 105 SER A N 1
ATOM 767 C CA . SER A 1 105 ? 11.858 9.106 -23.776 1.00 79.50 105 SER A CA 1
ATOM 768 C C . SER A 1 105 ? 11.772 7.712 -23.147 1.00 79.50 105 SER A C 1
ATOM 770 O O . SER A 1 105 ? 11.424 7.587 -21.972 1.00 79.50 105 SER A O 1
ATOM 772 N N . PRO A 1 106 ? 12.107 6.645 -23.899 1.00 81.56 106 PRO A N 1
ATOM 773 C CA . PRO A 1 106 ? 11.910 5.269 -23.449 1.00 81.56 106 PRO A CA 1
ATOM 774 C C . PRO A 1 106 ? 12.697 4.966 -22.175 1.00 81.56 106 PRO A C 1
ATOM 776 O O . PRO A 1 106 ? 12.190 4.305 -21.280 1.00 81.56 106 PRO A O 1
ATOM 779 N N . LEU A 1 107 ? 13.913 5.501 -22.050 1.00 80.88 107 LEU A N 1
ATOM 780 C CA . LEU A 1 107 ? 14.749 5.291 -20.871 1.00 80.88 107 LEU A CA 1
ATOM 781 C C . LEU A 1 107 ? 14.167 5.960 -19.612 1.00 80.88 107 LEU A C 1
ATOM 783 O O . LEU A 1 107 ? 14.217 5.374 -18.533 1.00 80.88 107 LEU A O 1
ATOM 787 N N . ALA A 1 108 ? 13.583 7.154 -19.751 1.00 79.06 108 ALA A N 1
ATOM 788 C CA . ALA A 1 108 ? 12.960 7.862 -18.635 1.00 79.06 108 ALA A CA 1
ATOM 789 C C . ALA A 1 108 ? 11.684 7.143 -18.177 1.00 79.06 108 ALA A C 1
ATOM 791 O O . ALA A 1 108 ? 11.544 6.847 -16.991 1.00 79.06 108 ALA A O 1
ATOM 792 N N . THR A 1 109 ? 10.805 6.774 -19.114 1.00 81.31 109 THR A N 1
ATOM 793 C CA . THR A 1 109 ? 9.583 6.013 -18.817 1.00 81.31 109 THR A CA 1
ATOM 794 C C . THR A 1 109 ? 9.910 4.660 -18.195 1.00 81.31 109 THR A C 1
ATOM 796 O O . THR A 1 109 ? 9.341 4.309 -17.168 1.00 81.31 109 THR A O 1
ATOM 799 N N . TYR A 1 110 ? 10.889 3.939 -18.744 1.00 82.81 110 TYR A N 1
ATOM 800 C CA . TYR A 1 110 ? 11.375 2.686 -18.172 1.00 82.81 110 TYR A CA 1
ATOM 801 C C . TYR A 1 110 ? 11.886 2.857 -16.741 1.00 82.81 110 TYR A C 1
ATOM 803 O O . TYR A 1 110 ? 11.535 2.073 -15.862 1.00 82.81 110 TYR A O 1
ATOM 811 N N . SER A 1 111 ? 12.667 3.911 -16.483 1.00 80.50 111 SER A N 1
ATOM 812 C CA . SER A 1 111 ? 13.155 4.187 -15.134 1.00 80.50 111 SER A CA 1
ATOM 813 C C . SER A 1 111 ? 12.022 4.482 -14.153 1.00 80.50 111 SER A C 1
ATOM 815 O O . SER A 1 111 ? 12.004 3.908 -13.071 1.00 80.50 111 SER A O 1
ATOM 817 N N . LEU A 1 112 ? 11.022 5.276 -14.550 1.00 79.50 112 LEU A N 1
ATOM 818 C CA . LEU A 1 112 ? 9.849 5.575 -13.724 1.00 79.50 112 LEU A CA 1
ATOM 819 C C . LEU A 1 112 ? 9.025 4.321 -13.424 1.00 79.50 112 LEU A C 1
ATOM 821 O O . LEU A 1 112 ? 8.694 4.068 -12.269 1.00 79.50 112 LEU A O 1
ATOM 825 N N . VAL A 1 113 ? 8.763 3.502 -14.442 1.00 80.12 113 VAL A N 1
ATOM 826 C CA . VAL A 1 113 ? 8.045 2.230 -14.305 1.00 80.12 113 VAL A CA 1
ATOM 827 C C . VAL A 1 113 ? 8.786 1.287 -13.355 1.00 80.12 113 VAL A C 1
ATOM 829 O O . VAL A 1 113 ? 8.188 0.730 -12.436 1.00 80.12 113 VAL A O 1
ATOM 832 N N . CYS A 1 114 ? 10.104 1.154 -13.503 1.00 80.12 114 CYS A N 1
ATOM 833 C CA . CYS A 1 114 ? 10.916 0.324 -12.616 1.00 80.12 114 CYS A CA 1
ATOM 834 C C . CYS A 1 114 ? 11.047 0.893 -11.195 1.00 80.12 114 CYS A C 1
ATOM 836 O O . CYS A 1 114 ? 11.235 0.127 -10.245 1.00 80.12 114 CYS A O 1
ATOM 838 N N . LEU A 1 115 ? 10.911 2.212 -11.029 1.00 75.62 115 LEU A N 1
ATOM 839 C CA . LEU A 1 115 ? 10.789 2.859 -9.723 1.00 75.62 115 LEU A CA 1
ATOM 840 C C . LEU A 1 115 ? 9.389 2.683 -9.103 1.00 75.62 115 LEU A C 1
ATOM 842 O O . LEU A 1 115 ? 9.216 2.764 -7.894 1.00 75.62 115 LEU A O 1
ATOM 846 N N . GLN A 1 116 ? 8.360 2.409 -9.887 1.00 74.75 116 GLN A N 1
ATOM 847 C CA . GLN A 1 116 ? 7.041 2.081 -9.341 1.00 74.75 116 GLN A CA 1
ATOM 848 C C . GLN A 1 116 ? 6.917 0.581 -9.050 1.00 74.75 116 GLN A C 1
ATOM 850 O O . GLN A 1 116 ? 6.260 0.178 -8.088 1.00 74.75 116 GLN A O 1
ATOM 855 N N . MET A 1 117 ? 7.586 -0.258 -9.848 1.00 73.00 117 MET A N 1
ATOM 856 C CA . MET A 1 117 ? 7.597 -1.715 -9.725 1.00 73.00 117 MET A CA 1
ATOM 857 C C . MET A 1 117 ? 9.000 -2.312 -9.869 1.00 73.00 117 MET A C 1
ATOM 859 O O . MET A 1 117 ? 9.366 -2.845 -10.915 1.00 73.00 117 MET A O 1
ATOM 863 N N . PRO A 1 118 ? 9.773 -2.353 -8.775 1.00 71.31 118 PRO A N 1
ATOM 864 C CA . PRO A 1 118 ? 11.118 -2.918 -8.801 1.00 71.31 118 PRO A CA 1
ATOM 865 C C . PRO A 1 118 ? 11.129 -4.450 -8.959 1.00 71.31 118 PRO A C 1
ATOM 867 O O . PRO A 1 118 ? 12.122 -5.028 -9.378 1.00 71.31 118 PRO A O 1
ATOM 870 N N . ALA A 1 119 ? 10.050 -5.154 -8.623 1.00 70.00 119 ALA A N 1
ATOM 871 C CA . ALA A 1 119 ? 10.033 -6.621 -8.652 1.00 70.00 119 ALA A CA 1
ATOM 872 C C . ALA A 1 119 ? 9.700 -7.225 -10.032 1.00 70.00 119 ALA A C 1
ATOM 87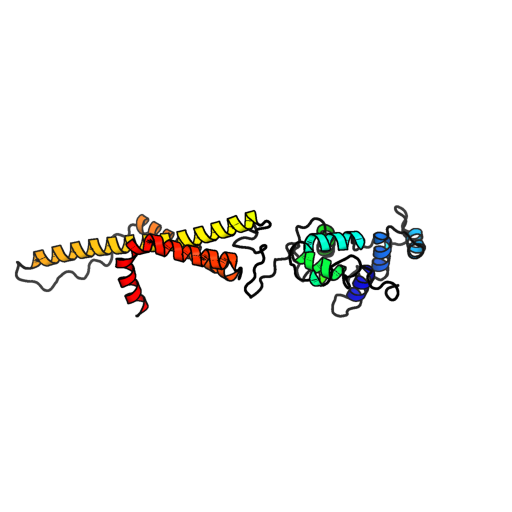4 O O . ALA A 1 119 ? 9.404 -8.413 -10.110 1.00 70.00 119 ALA A O 1
ATOM 875 N N . MET A 1 120 ? 9.679 -6.420 -11.094 1.00 72.94 120 MET A N 1
ATOM 876 C CA . MET A 1 120 ? 9.414 -6.899 -12.448 1.00 72.94 120 MET A CA 1
ATOM 877 C C . MET A 1 120 ? 10.689 -7.467 -13.086 1.00 72.94 120 MET A C 1
ATOM 879 O O . MET A 1 120 ? 11.760 -6.883 -12.928 1.00 72.94 120 MET A O 1
ATOM 883 N N . ASP A 1 121 ? 10.559 -8.560 -13.843 1.00 74.81 121 ASP A N 1
ATOM 884 C CA . ASP A 1 121 ? 11.692 -9.279 -14.447 1.00 74.81 121 ASP A CA 1
ATOM 885 C C . ASP A 1 121 ? 12.572 -8.400 -15.357 1.00 74.81 121 ASP A C 1
ATOM 887 O O . ASP A 1 121 ? 13.779 -8.606 -15.408 1.00 74.81 121 ASP A O 1
ATOM 891 N N . GLY A 1 122 ? 12.010 -7.379 -16.018 1.00 76.19 122 GLY A N 1
ATOM 892 C CA . GLY A 1 122 ? 12.791 -6.435 -16.830 1.00 76.19 122 GLY A CA 1
ATOM 893 C C . GLY A 1 122 ? 13.694 -5.515 -15.996 1.00 76.19 122 GLY A C 1
ATOM 894 O O . GLY A 1 122 ? 14.810 -5.194 -16.387 1.00 76.19 122 GLY A O 1
ATOM 895 N N . CYS A 1 123 ? 13.281 -5.139 -14.785 1.00 80.06 123 CYS A N 1
ATOM 896 C CA . CYS A 1 123 ? 13.916 -4.063 -14.019 1.00 80.06 123 CYS A CA 1
ATOM 897 C C . CYS A 1 123 ? 15.230 -4.446 -13.311 1.00 80.06 123 CYS A C 1
ATOM 899 O O . CYS A 1 123 ? 15.853 -3.584 -12.680 1.00 80.06 123 CYS A O 1
ATOM 901 N N . SER A 1 124 ? 15.683 -5.701 -13.401 1.00 80.12 124 SER A N 1
ATOM 902 C CA . SER A 1 124 ? 16.915 -6.169 -12.747 1.00 80.12 124 SER A CA 1
ATOM 903 C C . SER A 1 124 ? 18.170 -5.458 -13.250 1.00 80.12 124 SER A C 1
ATOM 905 O O . SER A 1 124 ? 19.078 -5.168 -12.464 1.00 80.12 124 SER A O 1
ATOM 907 N N . ASP A 1 125 ? 18.215 -5.146 -14.545 1.00 78.81 125 ASP A N 1
ATOM 908 C CA . ASP A 1 125 ? 19.375 -4.513 -15.175 1.00 78.81 125 ASP A CA 1
ATOM 909 C C . ASP A 1 125 ? 19.537 -3.082 -14.662 1.00 78.81 125 ASP A C 1
ATOM 911 O O . ASP A 1 125 ? 20.608 -2.697 -14.188 1.00 78.81 125 ASP A O 1
ATOM 915 N N . LEU A 1 126 ? 18.431 -2.329 -14.622 1.00 77.62 126 LEU A N 1
ATOM 916 C CA . LEU A 1 126 ? 18.412 -0.976 -14.073 1.00 77.62 126 LEU A CA 1
ATOM 917 C C . LEU A 1 126 ? 18.819 -0.964 -12.593 1.00 77.62 126 LEU A C 1
ATOM 919 O O . LEU A 1 126 ? 19.625 -0.136 -12.171 1.00 77.62 126 LEU A O 1
ATOM 923 N N . GLN A 1 127 ? 18.330 -1.918 -11.801 1.00 77.06 127 GLN A N 1
ATOM 924 C CA . GLN A 1 127 ? 18.694 -2.021 -10.386 1.00 77.06 127 GLN A CA 1
ATOM 925 C C . GLN A 1 127 ? 20.162 -2.359 -10.169 1.00 77.06 127 GLN A C 1
ATOM 927 O O . GLN A 1 127 ? 20.775 -1.848 -9.229 1.00 77.06 127 GLN A O 1
ATOM 932 N N . THR A 1 128 ? 20.728 -3.213 -11.018 1.00 77.31 128 THR A N 1
ATOM 933 C CA . THR A 1 128 ? 22.148 -3.558 -10.958 1.00 77.31 128 THR A CA 1
ATOM 934 C C . THR A 1 128 ? 23.000 -2.317 -11.198 1.00 77.31 128 THR A C 1
ATOM 936 O O . THR A 1 128 ? 23.924 -2.073 -10.428 1.00 77.31 128 THR A O 1
ATOM 939 N N . ILE A 1 129 ? 22.642 -1.475 -12.171 1.00 73.88 129 ILE A N 1
ATOM 940 C CA . ILE A 1 129 ? 23.329 -0.200 -12.446 1.00 73.88 129 ILE A CA 1
ATOM 941 C C . ILE A 1 129 ? 23.234 0.745 -11.245 1.00 73.88 129 ILE A C 1
ATOM 943 O O . ILE A 1 129 ? 24.250 1.305 -10.818 1.00 73.88 129 ILE A O 1
ATOM 947 N N . CYS A 1 130 ? 22.029 0.896 -10.688 1.00 74.25 130 CYS A N 1
ATOM 948 C CA . CYS A 1 130 ? 21.781 1.781 -9.554 1.00 74.25 130 CYS A CA 1
ATOM 949 C C . CYS A 1 130 ? 22.527 1.332 -8.285 1.00 74.25 130 CYS A C 1
ATOM 951 O O . CYS A 1 130 ? 22.973 2.172 -7.504 1.00 74.25 130 CYS A O 1
ATOM 953 N N . ARG A 1 131 ? 22.719 0.018 -8.085 1.00 71.31 131 ARG A N 1
ATOM 954 C CA . ARG A 1 131 ? 23.453 -0.551 -6.937 1.00 71.31 131 ARG A CA 1
ATOM 955 C C . ARG A 1 131 ? 24.969 -0.604 -7.142 1.00 71.31 131 ARG A C 1
ATOM 957 O O . ARG A 1 131 ? 25.713 -0.365 -6.196 1.00 71.31 131 ARG A O 1
ATOM 964 N N . ALA A 1 132 ? 25.436 -0.925 -8.349 1.00 64.44 132 ALA A N 1
ATOM 965 C CA . ALA A 1 132 ? 26.845 -1.220 -8.624 1.00 64.44 132 ALA A CA 1
ATOM 966 C C . ALA A 1 132 ? 27.766 0.003 -8.531 1.00 64.44 132 ALA A C 1
ATOM 968 O O . ALA A 1 132 ? 28.967 -0.160 -8.337 1.00 64.44 132 ALA A O 1
ATOM 969 N N . ASN A 1 133 ? 27.227 1.219 -8.653 1.00 56.84 133 ASN A N 1
ATOM 970 C CA . ASN A 1 133 ? 28.056 2.409 -8.829 1.00 56.84 133 ASN A CA 1
ATOM 971 C C . ASN A 1 133 ? 27.977 3.431 -7.679 1.00 56.84 133 ASN A C 1
ATOM 973 O O . ASN A 1 133 ? 28.555 4.508 -7.796 1.00 56.84 133 ASN A O 1
ATOM 977 N N . ASN A 1 134 ? 27.293 3.122 -6.567 1.00 53.31 134 ASN A N 1
ATOM 978 C CA . ASN A 1 134 ? 27.074 4.061 -5.449 1.00 53.31 134 ASN A CA 1
ATOM 979 C C . ASN A 1 134 ? 26.498 5.423 -5.905 1.00 53.31 134 ASN A C 1
ATOM 981 O O . ASN A 1 134 ? 26.776 6.468 -5.320 1.00 53.31 134 ASN A O 1
ATOM 985 N N . ILE A 1 135 ? 25.709 5.411 -6.987 1.00 57.25 135 ILE A N 1
ATOM 986 C CA . ILE A 1 135 ? 25.101 6.605 -7.581 1.00 57.25 135 ILE A CA 1
ATOM 987 C C . ILE A 1 135 ? 23.614 6.598 -7.261 1.00 57.25 135 ILE A C 1
ATOM 989 O O . ILE A 1 135 ? 22.747 6.447 -8.116 1.00 57.25 135 ILE A O 1
ATOM 993 N N . SER A 1 136 ? 23.316 6.750 -5.976 1.00 52.69 136 SER A N 1
ATOM 994 C CA . SER A 1 136 ? 21.951 6.926 -5.483 1.00 52.69 136 SER A CA 1
ATOM 995 C C . SER A 1 136 ? 21.334 8.265 -5.902 1.00 52.69 136 SER A C 1
ATOM 997 O O . SER A 1 136 ? 20.145 8.454 -5.695 1.00 52.69 136 SER A O 1
ATOM 999 N N . SER A 1 137 ? 22.114 9.186 -6.476 1.00 54.84 137 SER A N 1
ATOM 1000 C CA . SER A 1 137 ? 21.712 10.544 -6.865 1.00 54.84 137 SER A CA 1
ATOM 1001 C C . SER A 1 137 ? 21.362 10.710 -8.349 1.00 54.84 137 SER A C 1
ATOM 1003 O O . SER A 1 137 ? 21.067 11.823 -8.780 1.00 54.84 137 SER A O 1
ATOM 1005 N N . TRP A 1 138 ? 21.375 9.637 -9.144 1.00 65.94 138 TRP A N 1
ATOM 1006 C CA . TRP A 1 138 ? 20.885 9.686 -10.524 1.00 65.94 138 TRP A CA 1
ATOM 1007 C C . TRP A 1 138 ? 19.362 9.786 -10.568 1.00 65.94 138 TRP A C 1
ATOM 1009 O O . TRP A 1 138 ? 18.666 9.049 -9.870 1.00 65.94 138 TRP A O 1
ATOM 1019 N N . SER A 1 139 ? 18.844 10.660 -11.434 1.00 65.31 139 SER A N 1
ATOM 1020 C CA . SER A 1 139 ? 17.399 10.848 -11.624 1.00 65.31 139 SER A CA 1
ATOM 1021 C C . SER A 1 139 ? 16.682 9.554 -12.024 1.00 65.31 139 SER A C 1
ATOM 1023 O O . SER A 1 139 ? 15.583 9.303 -11.541 1.00 65.31 139 SER A O 1
ATOM 1025 N N . LEU A 1 140 ? 17.340 8.690 -12.808 1.00 71.81 140 LEU A N 1
ATOM 1026 C CA . LEU A 1 140 ? 16.813 7.379 -13.211 1.00 71.81 140 LEU A CA 1
ATOM 1027 C C . LEU A 1 140 ? 16.731 6.362 -12.066 1.00 71.81 140 LEU A C 1
ATOM 1029 O O . LEU A 1 140 ? 15.968 5.406 -12.144 1.00 71.81 140 LEU A O 1
ATOM 1033 N N . CYS A 1 141 ? 17.544 6.531 -11.025 1.00 72.19 141 CYS A N 1
ATOM 1034 C CA . CYS A 1 141 ? 17.609 5.595 -9.906 1.00 72.19 141 CYS A CA 1
ATOM 1035 C C . CYS A 1 141 ? 16.730 6.018 -8.729 1.00 72.19 141 CYS A C 1
ATOM 1037 O O . CYS A 1 141 ? 16.660 5.261 -7.767 1.00 72.19 141 CYS A O 1
ATOM 1039 N N . GLY A 1 142 ? 16.063 7.180 -8.821 1.00 59.66 142 GLY A N 1
ATOM 1040 C CA . GLY A 1 142 ? 15.247 7.762 -7.760 1.00 59.66 142 GLY A CA 1
ATOM 1041 C C . GLY A 1 142 ? 16.095 8.041 -6.522 1.00 59.66 142 GLY A C 1
ATOM 1042 O O . GLY A 1 142 ? 16.414 7.118 -5.789 1.00 59.66 142 GLY A O 1
ATOM 1043 N N . GLY A 1 143 ? 16.476 9.302 -6.299 1.00 51.44 143 GLY A N 1
ATOM 1044 C CA . GLY A 1 143 ? 17.296 9.759 -5.165 1.00 51.44 143 GLY A CA 1
ATOM 1045 C C . GLY A 1 143 ? 17.182 8.906 -3.889 1.00 51.44 143 GLY A C 1
ATOM 1046 O O . GLY A 1 143 ? 16.299 9.163 -3.077 1.00 51.44 143 GLY A O 1
ATOM 1047 N N . GLY A 1 144 ? 18.064 7.912 -3.711 1.00 41.47 144 GLY A N 1
ATOM 1048 C CA . GLY A 1 144 ? 18.044 6.991 -2.567 1.00 41.47 144 GLY A CA 1
ATOM 1049 C C . GLY A 1 144 ? 18.021 5.492 -2.897 1.00 41.47 144 GLY A C 1
ATOM 1050 O O . GLY A 1 144 ? 17.013 4.837 -2.697 1.00 41.47 144 GLY A O 1
ATOM 1051 N N . GLY A 1 145 ? 19.164 4.938 -3.315 1.00 38.69 145 GLY A N 1
ATOM 1052 C CA . GLY A 1 145 ? 19.850 3.784 -2.695 1.00 38.69 145 GLY A CA 1
ATOM 1053 C C . GLY A 1 145 ? 19.152 2.441 -2.406 1.00 38.69 145 GLY A C 1
ATOM 1054 O O . GLY A 1 145 ? 19.862 1.518 -2.023 1.00 38.69 145 GLY A O 1
ATOM 1055 N N . ASP A 1 146 ? 17.847 2.267 -2.599 1.00 40.09 146 ASP A N 1
ATOM 1056 C CA . ASP A 1 146 ? 17.150 1.010 -2.325 1.00 40.09 146 ASP A CA 1
ATOM 1057 C C . ASP A 1 146 ? 16.154 0.681 -3.439 1.00 40.09 146 ASP A C 1
ATOM 1059 O O . ASP A 1 146 ? 15.145 1.349 -3.649 1.00 40.09 146 ASP A O 1
ATOM 1063 N N . ALA A 1 147 ? 16.419 -0.424 -4.136 1.00 42.47 147 ALA A N 1
ATOM 1064 C CA . ALA A 1 147 ? 15.589 -1.022 -5.186 1.00 42.47 147 ALA A CA 1
ATOM 1065 C C . ALA A 1 147 ? 14.296 -1.672 -4.638 1.00 42.47 147 ALA A C 1
ATOM 1067 O O . ALA A 1 147 ? 13.953 -2.818 -4.928 1.00 42.47 147 ALA A O 1
ATOM 1068 N N . ARG A 1 148 ? 13.583 -0.922 -3.803 1.00 45.12 148 ARG A N 1
ATOM 1069 C CA . ARG A 1 148 ? 12.201 -1.135 -3.366 1.00 45.12 148 ARG A CA 1
ATOM 1070 C C . ARG A 1 148 ? 11.469 0.180 -3.538 1.00 45.12 148 ARG A C 1
ATOM 1072 O O . ARG A 1 148 ? 10.905 0.725 -2.597 1.00 45.12 148 ARG A O 1
ATOM 1079 N N . ALA A 1 149 ? 11.588 0.713 -4.740 1.00 47.75 149 ALA A N 1
ATOM 1080 C CA . ALA A 1 149 ? 10.990 1.962 -5.096 1.00 47.75 149 ALA A CA 1
ATOM 1081 C C . ALA A 1 149 ? 9.470 1.860 -4.837 1.00 47.75 149 ALA A C 1
ATOM 1083 O O . ALA A 1 149 ? 8.799 0.868 -5.144 1.00 47.75 149 ALA A O 1
ATOM 1084 N N . LEU A 1 150 ? 9.046 2.776 -3.975 1.00 52.00 150 LEU A N 1
ATOM 1085 C CA . LEU A 1 150 ? 7.832 2.708 -3.181 1.00 52.00 150 LEU A CA 1
ATOM 1086 C C . LEU A 1 150 ? 6.662 3.136 -4.084 1.00 52.00 150 LEU A C 1
ATOM 1088 O O . LEU A 1 150 ? 6.803 4.172 -4.733 1.00 52.00 150 LEU A O 1
ATOM 1092 N N . PRO A 1 151 ? 5.511 2.431 -4.137 1.00 55.59 151 PRO A N 1
ATOM 1093 C CA . PRO A 1 151 ? 4.292 2.997 -4.708 1.00 55.59 151 PRO A CA 1
ATOM 1094 C C . PRO A 1 151 ? 4.051 4.371 -4.084 1.00 55.59 151 PRO A C 1
ATOM 1096 O O . PRO A 1 151 ? 3.997 4.525 -2.860 1.00 55.59 151 PRO A O 1
ATOM 1099 N N . GLN A 1 152 ? 4.001 5.382 -4.946 1.00 53.91 152 GLN A N 1
ATOM 1100 C CA . GLN A 1 152 ? 3.764 6.756 -4.542 1.00 53.91 152 GLN A CA 1
ATOM 1101 C C . GLN A 1 152 ? 2.357 6.856 -3.960 1.00 53.91 152 GLN A C 1
ATOM 1103 O O . GLN A 1 152 ? 1.372 6.635 -4.658 1.00 53.91 152 GLN A O 1
ATOM 1108 N N . MET A 1 153 ? 2.269 7.220 -2.681 1.00 58.12 153 MET A N 1
ATOM 1109 C CA . MET A 1 153 ? 0.999 7.588 -2.068 1.00 58.12 153 MET A CA 1
ATOM 1110 C C . MET A 1 153 ? 0.488 8.854 -2.758 1.00 58.12 153 MET A C 1
ATOM 1112 O O . MET A 1 153 ? 1.137 9.903 -2.711 1.00 58.12 153 MET A O 1
ATOM 1116 N N . ARG A 1 154 ? -0.665 8.759 -3.417 1.00 68.19 154 ARG A N 1
ATOM 1117 C CA . ARG A 1 154 ? -1.338 9.907 -4.028 1.00 68.19 154 ARG A CA 1
ATOM 1118 C C . ARG A 1 154 ? -2.282 10.514 -2.991 1.00 68.19 154 ARG A C 1
ATOM 1120 O O . ARG A 1 154 ? -3.067 9.810 -2.370 1.00 68.19 154 ARG A O 1
ATOM 1127 N N . MET A 1 155 ? -2.219 11.830 -2.790 1.00 80.25 155 MET A N 1
ATOM 1128 C CA . MET A 1 155 ? -3.061 12.543 -1.810 1.00 80.25 155 MET A CA 1
ATOM 1129 C C . MET A 1 155 ? -4.470 12.862 -2.353 1.00 80.25 155 MET A C 1
ATOM 1131 O O . MET A 1 155 ? -5.000 13.948 -2.124 1.00 80.25 155 MET A O 1
ATOM 1135 N N . TYR A 1 156 ? -5.064 11.953 -3.128 1.00 84.44 156 TYR A N 1
ATOM 1136 C CA . TYR A 1 156 ? -6.419 12.081 -3.673 1.00 84.44 156 TYR A CA 1
ATOM 1137 C C . TYR A 1 156 ? -7.048 10.702 -3.862 1.00 84.44 156 TYR A C 1
ATOM 1139 O O . TYR A 1 156 ? -6.336 9.713 -3.981 1.00 84.44 156 TYR A O 1
ATOM 1147 N N . PHE A 1 157 ? -8.380 10.628 -3.910 1.00 83.81 157 PHE A N 1
ATOM 1148 C CA . PHE A 1 157 ? -9.075 9.351 -4.066 1.00 83.81 157 PHE A CA 1
ATOM 1149 C C . PHE A 1 157 ? -8.752 8.669 -5.401 1.00 83.81 157 PHE A C 1
ATOM 1151 O O . PHE A 1 157 ? -9.030 9.231 -6.461 1.00 83.81 157 PHE A O 1
ATOM 1158 N N . HIS A 1 158 ? -8.231 7.443 -5.345 1.00 83.19 158 HIS A N 1
ATOM 1159 C CA . HIS A 1 158 ? -7.929 6.621 -6.520 1.00 83.19 158 HIS A CA 1
ATOM 1160 C C . HIS A 1 158 ? -8.621 5.258 -6.474 1.00 83.19 158 HIS A C 1
ATOM 1162 O O . HIS A 1 158 ? -9.084 4.774 -5.437 1.00 83.19 158 HIS A O 1
ATOM 1168 N N . THR A 1 159 ? -8.712 4.647 -7.655 1.00 84.25 159 THR A N 1
ATOM 1169 C CA . THR A 1 159 ? -9.323 3.324 -7.875 1.00 84.25 159 THR A CA 1
ATOM 1170 C C . THR A 1 159 ? -8.291 2.264 -8.258 1.00 84.25 159 THR A C 1
ATOM 1172 O O . THR A 1 159 ? -8.650 1.166 -8.678 1.00 84.25 159 THR A O 1
ATOM 1175 N N . ASP A 1 160 ? -7.009 2.588 -8.083 1.00 74.19 160 ASP A N 1
ATOM 1176 C CA . ASP A 1 160 ? -5.901 1.683 -8.359 1.00 74.19 160 ASP A CA 1
ATOM 1177 C C . ASP A 1 160 ? -5.943 0.463 -7.421 1.00 74.19 160 ASP A C 1
ATOM 1179 O O . ASP A 1 160 ? -6.443 0.523 -6.296 1.00 74.19 160 ASP A O 1
ATOM 1183 N N . MET A 1 161 ? -5.460 -0.686 -7.902 1.00 68.62 161 MET A N 1
ATOM 1184 C CA . MET A 1 161 ? -5.492 -1.948 -7.143 1.00 68.62 161 MET A CA 1
ATOM 1185 C C . MET A 1 161 ? -4.184 -2.243 -6.394 1.00 68.62 161 MET A C 1
ATOM 1187 O O . MET A 1 161 ? -4.118 -3.225 -5.659 1.00 68.62 161 MET A O 1
ATOM 1191 N N . LEU A 1 162 ? -3.150 -1.420 -6.583 1.00 63.81 162 LEU A N 1
ATOM 1192 C CA . LEU A 1 162 ? -1.758 -1.690 -6.207 1.00 63.81 162 LEU A CA 1
ATOM 1193 C C . LEU A 1 162 ? -1.276 -0.824 -5.034 1.00 63.81 162 LEU A C 1
ATOM 1195 O O . LEU A 1 162 ? -0.188 -0.255 -5.079 1.00 63.81 162 LEU A O 1
ATOM 1199 N N . ASP A 1 163 ? -2.068 -0.757 -3.968 1.00 74.00 163 ASP A N 1
ATOM 1200 C CA . ASP A 1 163 ? -1.724 0.025 -2.777 1.00 74.00 163 ASP A CA 1
ATOM 1201 C C . ASP A 1 163 ? -1.278 -0.856 -1.608 1.00 74.00 163 ASP A C 1
ATOM 1203 O O . ASP A 1 163 ? -1.763 -1.978 -1.419 1.00 74.00 163 ASP A O 1
ATOM 1207 N N . TYR A 1 164 ? -0.369 -0.333 -0.779 1.00 77.00 164 TYR A N 1
ATOM 1208 C CA . TYR A 1 164 ? -0.065 -0.943 0.515 1.00 77.00 164 TYR A CA 1
ATOM 1209 C C . TYR A 1 164 ? -1.231 -0.720 1.474 1.00 77.00 164 TYR A C 1
ATOM 1211 O O . TYR A 1 164 ? -1.586 0.418 1.765 1.00 77.00 164 TYR A O 1
ATOM 1219 N N . VAL A 1 165 ? -1.781 -1.804 2.021 1.00 81.25 165 VAL A N 1
ATOM 1220 C CA . VAL A 1 165 ? -2.903 -1.697 2.967 1.00 81.25 165 VAL A CA 1
ATOM 1221 C C . VAL A 1 165 ? -2.415 -1.375 4.384 1.00 81.25 165 VAL A C 1
ATOM 1223 O O . VAL A 1 165 ? -2.960 -0.497 5.040 1.00 81.25 165 VAL A O 1
ATOM 1226 N N . LEU A 1 166 ? -1.397 -2.094 4.872 1.00 78.62 166 LEU A N 1
ATOM 1227 C CA . LEU A 1 16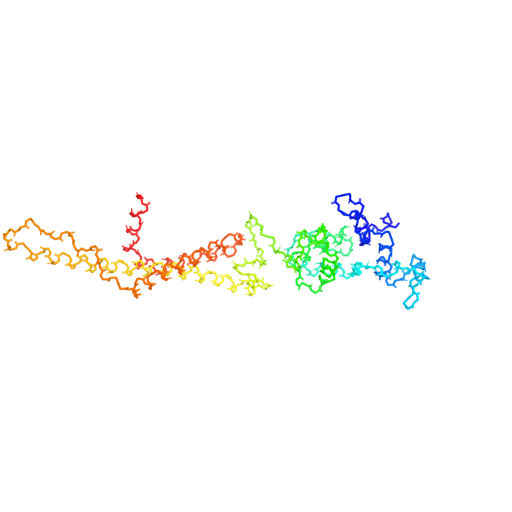6 ? -0.942 -1.996 6.272 1.00 78.62 166 LEU A CA 1
ATOM 1228 C C . LEU A 1 166 ? 0.544 -2.330 6.451 1.00 78.62 166 LEU A C 1
ATOM 1230 O O . LEU A 1 166 ? 1.242 -1.719 7.255 1.00 78.62 166 LEU A O 1
ATOM 1234 N N . PHE A 1 167 ? 1.034 -3.305 5.683 1.00 79.25 167 PHE A N 1
ATOM 1235 C CA . PHE A 1 167 ? 2.421 -3.755 5.702 1.00 79.25 167 PHE A CA 1
ATOM 1236 C C . PHE A 1 167 ? 2.950 -3.854 4.278 1.00 79.25 167 PHE A C 1
ATOM 1238 O O . PHE A 1 167 ? 2.196 -4.142 3.350 1.00 79.25 167 PHE A O 1
ATOM 1245 N N . GLN A 1 168 ? 4.268 -3.738 4.120 1.00 65.44 168 GLN A N 1
ATOM 1246 C CA . GLN A 1 168 ? 4.932 -3.885 2.824 1.00 65.44 168 GLN A CA 1
ATOM 1247 C C . GLN A 1 168 ? 4.638 -5.236 2.137 1.00 65.44 168 GLN A C 1
ATOM 1249 O O . GLN A 1 168 ? 4.632 -5.328 0.915 1.00 65.44 168 GLN A O 1
ATOM 1254 N N . GLY A 1 169 ? 4.386 -6.294 2.915 1.00 72.31 169 GLY A N 1
ATOM 1255 C CA . GLY A 1 169 ? 4.043 -7.617 2.382 1.00 72.31 169 GLY A CA 1
ATOM 1256 C C . GLY A 1 169 ? 2.589 -7.762 1.921 1.00 72.31 169 GLY A C 1
ATOM 1257 O O . GLY A 1 169 ? 2.275 -8.711 1.208 1.00 72.31 169 GLY A O 1
ATOM 1258 N N . TRP A 1 170 ? 1.701 -6.843 2.307 1.00 77.44 170 TRP A N 1
ATOM 1259 C CA . TRP A 1 170 ? 0.279 -6.902 1.977 1.00 77.44 170 TRP A CA 1
ATOM 1260 C C . TRP A 1 170 ? -0.033 -5.934 0.833 1.00 77.44 170 TRP A C 1
ATOM 1262 O O . TRP A 1 170 ? -0.489 -4.812 1.053 1.00 77.44 170 TRP A O 1
ATOM 1272 N N . VAL A 1 171 ? 0.230 -6.401 -0.393 1.00 78.12 171 VAL A N 1
ATOM 1273 C CA . VAL A 1 171 ? -0.051 -5.680 -1.645 1.00 78.12 171 VAL A CA 1
ATOM 1274 C C . VAL A 1 171 ? -0.915 -6.553 -2.551 1.00 78.12 171 VAL A C 1
ATOM 1276 O O . VAL A 1 171 ? -0.473 -7.640 -2.943 1.00 78.12 171 VAL A O 1
ATOM 1279 N N . PRO A 1 172 ? -2.128 -6.114 -2.914 1.00 78.69 172 PRO A N 1
ATOM 1280 C CA . PRO A 1 172 ? -2.917 -6.802 -3.918 1.00 78.69 172 PRO A CA 1
ATOM 1281 C C . PRO A 1 172 ? -2.266 -6.621 -5.291 1.00 78.69 172 PRO A C 1
ATOM 1283 O O . PRO A 1 172 ? -2.045 -5.505 -5.731 1.00 78.69 172 PRO A O 1
ATOM 1286 N N . ARG A 1 173 ? -1.951 -7.723 -5.979 1.00 71.75 173 ARG A N 1
ATOM 1287 C CA . ARG A 1 173 ? -1.414 -7.698 -7.361 1.00 71.75 173 ARG A CA 1
ATOM 1288 C C . ARG A 1 173 ? -2.414 -8.197 -8.397 1.00 71.75 173 ARG A C 1
ATOM 1290 O O . ARG A 1 173 ? -2.200 -8.071 -9.592 1.00 71.75 173 ARG A O 1
ATOM 1297 N N . THR A 1 174 ? -3.496 -8.807 -7.928 1.00 81.25 174 THR A N 1
ATOM 1298 C CA . THR A 1 174 ? -4.559 -9.386 -8.749 1.00 81.25 174 THR A CA 1
ATOM 1299 C C . THR A 1 174 ? -5.918 -8.942 -8.225 1.00 81.25 174 THR A C 1
ATOM 1301 O O . THR A 1 174 ? -6.074 -8.678 -7.028 1.00 81.25 174 THR A O 1
ATOM 1304 N N . VAL A 1 175 ? -6.926 -8.944 -9.096 1.00 83.38 175 VAL A N 1
ATOM 1305 C CA . VAL A 1 175 ? -8.314 -8.604 -8.737 1.00 83.38 175 VAL A CA 1
ATOM 1306 C C . VAL A 1 175 ? -8.822 -9.464 -7.575 1.00 83.38 175 VAL A C 1
ATOM 1308 O O . VAL A 1 175 ? -9.468 -8.964 -6.659 1.00 83.38 175 VAL A O 1
ATOM 1311 N N . LEU A 1 176 ? -8.472 -10.753 -7.562 1.00 85.94 176 LEU A N 1
ATOM 1312 C CA . LEU A 1 176 ? -8.865 -11.667 -6.493 1.00 85.94 176 LEU A CA 1
ATOM 1313 C C . LEU A 1 176 ? -8.208 -11.291 -5.157 1.00 85.94 176 LEU A C 1
ATOM 1315 O O . LEU A 1 176 ? -8.888 -11.196 -4.138 1.00 85.94 176 LEU A O 1
ATOM 1319 N N . THR A 1 177 ? -6.896 -11.026 -5.156 1.00 85.25 177 THR A N 1
ATOM 1320 C CA . THR A 1 177 ? -6.196 -10.566 -3.943 1.00 85.25 177 THR A CA 1
ATOM 1321 C C . THR A 1 177 ? -6.724 -9.222 -3.452 1.00 85.25 177 THR A C 1
ATOM 1323 O O . THR A 1 177 ? -6.776 -8.992 -2.248 1.00 85.25 177 THR A O 1
ATOM 1326 N N . TYR A 1 178 ? -7.160 -8.354 -4.366 1.00 87.94 178 TYR A N 1
ATOM 1327 C CA . TYR A 1 178 ? -7.790 -7.085 -4.023 1.00 87.94 178 TYR A CA 1
ATOM 1328 C C . TYR A 1 178 ? -9.148 -7.299 -3.347 1.00 87.94 178 TYR A C 1
ATOM 1330 O O . TYR A 1 178 ? -9.380 -6.755 -2.271 1.00 87.94 178 TYR A O 1
ATOM 1338 N N . ALA A 1 179 ? -10.002 -8.170 -3.894 1.00 90.94 179 ALA A N 1
ATOM 1339 C CA . ALA A 1 179 ? -11.285 -8.517 -3.281 1.00 90.94 179 ALA A CA 1
ATOM 1340 C C . ALA A 1 179 ? -11.122 -9.102 -1.865 1.00 90.94 179 ALA A C 1
ATOM 1342 O O . ALA A 1 179 ? -11.868 -8.737 -0.955 1.00 90.94 179 ALA A O 1
ATOM 1343 N N . PHE A 1 180 ? -10.113 -9.954 -1.646 1.00 91.50 180 PHE A N 1
ATOM 1344 C CA . PHE A 1 180 ? -9.790 -10.455 -0.306 1.00 91.50 180 PHE A CA 1
ATOM 1345 C C . PHE A 1 180 ? -9.312 -9.352 0.641 1.00 91.50 180 PHE A C 1
ATOM 1347 O O . PHE A 1 180 ? -9.703 -9.355 1.806 1.00 91.50 180 PHE A O 1
ATOM 1354 N N . SER A 1 181 ? -8.515 -8.393 0.163 1.00 92.38 181 SER A N 1
ATOM 1355 C CA . SER A 1 181 ? -8.099 -7.236 0.967 1.00 92.38 181 SER A CA 1
ATOM 1356 C C . SER A 1 181 ? -9.292 -6.365 1.364 1.00 92.38 181 SER A C 1
ATOM 1358 O O . SER A 1 181 ? -9.425 -6.018 2.535 1.00 92.38 181 SER A O 1
ATOM 1360 N N . VAL A 1 182 ? -10.202 -6.084 0.427 1.00 93.12 182 VAL A N 1
ATOM 1361 C CA . VAL A 1 182 ? -11.459 -5.356 0.679 1.00 93.12 182 VAL A CA 1
ATOM 1362 C C . VAL A 1 182 ? -12.300 -6.077 1.737 1.00 93.12 182 VAL A C 1
ATOM 1364 O O . VAL A 1 182 ? -12.739 -5.457 2.705 1.00 93.12 182 VAL A O 1
ATOM 1367 N N . LEU A 1 183 ? -12.472 -7.396 1.608 1.00 94.81 183 LEU A N 1
ATOM 1368 C CA . LEU A 1 183 ? -13.209 -8.202 2.584 1.00 94.81 183 LEU A CA 1
ATOM 1369 C C . LEU A 1 183 ? -12.514 -8.238 3.956 1.00 94.81 183 LEU A C 1
ATOM 1371 O O . LEU A 1 183 ? -13.181 -8.163 4.987 1.00 94.81 183 LEU A O 1
ATOM 1375 N N . GLY A 1 184 ? -11.184 -8.332 3.981 1.00 94.12 184 GLY A N 1
ATOM 1376 C CA . GLY A 1 184 ? -10.390 -8.326 5.209 1.00 94.12 184 GLY A CA 1
ATOM 1377 C C . GLY A 1 184 ? -10.489 -7.000 5.962 1.00 94.12 184 GLY A C 1
ATOM 1378 O O . GLY A 1 184 ? -10.682 -6.998 7.176 1.00 94.12 184 GLY A O 1
ATOM 1379 N N . VAL A 1 185 ? -10.430 -5.874 5.246 1.00 94.94 185 VAL A N 1
ATOM 1380 C CA . VAL A 1 185 ? -10.615 -4.531 5.817 1.00 94.94 185 VAL A CA 1
ATOM 1381 C C . VAL A 1 185 ? -12.049 -4.332 6.309 1.00 94.94 185 VAL A C 1
ATOM 1383 O O . VAL A 1 185 ? -12.244 -3.833 7.417 1.00 94.94 185 VAL A O 1
ATOM 1386 N N . PHE A 1 186 ? -13.048 -4.781 5.543 1.00 96.12 186 PHE A N 1
ATOM 1387 C CA . PHE A 1 186 ? -14.447 -4.784 5.979 1.00 96.12 186 PHE A CA 1
ATOM 1388 C C . PHE A 1 186 ? -14.617 -5.555 7.295 1.00 96.12 186 PHE A C 1
ATOM 1390 O O . PHE A 1 186 ? -15.203 -5.040 8.249 1.00 96.12 186 PHE A O 1
ATOM 1397 N N . ALA A 1 187 ? -14.067 -6.771 7.370 1.00 95.62 187 ALA A N 1
ATOM 1398 C CA . ALA A 1 187 ? -14.126 -7.592 8.572 1.00 95.62 187 ALA A CA 1
ATOM 1399 C C . ALA A 1 187 ? -13.398 -6.921 9.745 1.00 95.62 187 ALA A C 1
ATOM 1401 O O . ALA A 1 187 ? -13.924 -6.899 10.853 1.00 95.62 187 ALA A O 1
ATOM 1402 N N . MET A 1 188 ? -12.226 -6.324 9.512 1.00 94.00 188 MET A N 1
ATOM 1403 C CA . MET A 1 188 ? -11.473 -5.600 10.540 1.00 94.00 188 MET A CA 1
ATOM 1404 C C . MET A 1 188 ? -12.278 -4.430 11.123 1.00 94.00 188 MET A C 1
ATOM 1406 O O . MET A 1 188 ? -12.359 -4.306 12.345 1.00 94.00 188 MET A O 1
ATOM 1410 N N . ALA A 1 189 ? -12.920 -3.619 10.275 1.00 94.88 189 ALA A N 1
ATOM 1411 C CA . ALA A 1 189 ? -13.788 -2.524 10.713 1.00 94.88 189 ALA A CA 1
ATOM 1412 C C . ALA A 1 189 ? -15.011 -3.033 11.490 1.00 94.88 189 ALA A C 1
ATOM 1414 O O . ALA A 1 189 ? -15.328 -2.513 12.562 1.00 94.88 189 ALA A O 1
ATOM 1415 N N . PHE A 1 190 ? -15.647 -4.099 10.997 1.00 94.81 190 PHE A N 1
ATOM 1416 C CA . PHE A 1 190 ? -16.759 -4.760 11.676 1.00 94.81 190 PHE A CA 1
ATOM 1417 C C . PHE A 1 190 ? -16.366 -5.261 13.075 1.00 94.81 190 PHE A C 1
ATOM 1419 O O . PHE A 1 190 ? -17.069 -4.993 14.050 1.00 94.81 190 PHE A O 1
ATOM 1426 N N . PHE A 1 191 ? -15.228 -5.955 13.193 1.00 93.69 191 PHE A N 1
ATOM 1427 C CA . PHE A 1 191 ? -14.741 -6.486 14.466 1.00 93.69 191 PHE A CA 1
ATOM 1428 C C . PHE A 1 191 ? -14.334 -5.385 15.442 1.00 93.69 191 PHE A C 1
ATOM 1430 O O . PHE A 1 191 ? -14.648 -5.496 16.623 1.00 93.69 191 PHE A O 1
ATOM 1437 N N . HIS A 1 192 ? -13.673 -4.326 14.975 1.00 93.88 192 HIS A N 1
ATOM 1438 C CA . HIS A 1 192 ? -13.289 -3.198 15.824 1.00 93.88 192 HIS A CA 1
ATOM 1439 C C . HIS A 1 192 ? -14.514 -2.532 16.474 1.00 93.88 192 HIS A C 1
ATOM 1441 O O . HIS A 1 192 ? -14.534 -2.341 17.690 1.00 93.88 192 HIS A O 1
ATOM 1447 N N . GLU A 1 193 ? -15.570 -2.263 15.703 1.00 91.19 193 GLU A N 1
ATOM 1448 C CA . GLU A 1 193 ? -16.800 -1.683 16.256 1.00 91.19 193 GLU A CA 1
ATOM 1449 C C . GLU A 1 193 ? -17.571 -2.679 17.134 1.00 91.19 193 GLU A C 1
ATOM 1451 O O . GLU A 1 193 ? -18.072 -2.323 18.200 1.00 91.19 193 GLU A O 1
ATOM 1456 N N . GLY A 1 194 ? -17.604 -3.958 16.746 1.00 90.31 194 GLY A N 1
ATOM 1457 C CA . GLY A 1 194 ? -18.251 -5.004 17.540 1.00 90.31 194 GLY A CA 1
ATOM 1458 C C . GLY A 1 194 ? -17.598 -5.188 18.913 1.00 90.31 194 GLY A C 1
ATOM 1459 O O . GLY A 1 194 ? -18.292 -5.326 19.922 1.00 90.31 194 GLY A O 1
ATOM 1460 N N . LEU A 1 195 ? -16.264 -5.125 18.969 1.00 90.50 195 LEU A N 1
ATOM 1461 C CA . LEU A 1 195 ? -15.510 -5.111 20.218 1.00 90.50 195 LEU A CA 1
ATOM 1462 C C . LEU A 1 195 ? -15.916 -3.894 21.066 1.00 90.50 195 LEU A C 1
ATOM 1464 O O . LEU A 1 195 ? -16.299 -4.056 22.228 1.00 90.50 195 LEU A O 1
ATOM 1468 N N . ARG A 1 196 ? -15.922 -2.678 20.510 1.00 87.44 196 ARG A N 1
ATOM 1469 C CA . ARG A 1 196 ? -16.334 -1.474 21.258 1.00 87.44 196 ARG A CA 1
ATOM 1470 C C . ARG A 1 196 ? -17.700 -1.628 21.918 1.00 87.44 196 ARG A C 1
ATOM 1472 O O . ARG A 1 196 ? -17.802 -1.429 23.128 1.00 87.44 196 ARG A O 1
ATOM 1479 N N . ILE A 1 197 ? -18.699 -2.084 21.165 1.00 87.81 197 ILE A N 1
ATOM 1480 C CA . ILE A 1 197 ? -20.057 -2.309 21.682 1.00 87.81 197 ILE A CA 1
ATOM 1481 C C . ILE A 1 197 ? -20.056 -3.348 22.812 1.00 87.81 197 ILE A C 1
ATOM 1483 O O . ILE A 1 197 ? -20.698 -3.137 23.843 1.00 87.81 197 ILE A O 1
ATOM 1487 N N . LEU A 1 198 ? -19.320 -4.453 22.657 1.00 86.69 198 LEU A N 1
ATOM 1488 C CA . LEU A 1 198 ? -19.244 -5.499 23.679 1.00 86.69 198 LEU A CA 1
ATOM 1489 C C . LEU A 1 198 ? -18.630 -4.983 24.987 1.00 86.69 198 LEU A C 1
ATOM 1491 O O . LEU A 1 198 ? -19.129 -5.298 26.070 1.00 86.69 198 LEU A O 1
ATOM 1495 N N . LYS A 1 199 ? -17.576 -4.165 24.904 1.00 86.19 199 LYS A N 1
ATOM 1496 C CA . LYS A 1 199 ? -16.979 -3.538 26.089 1.00 86.19 199 LYS A CA 1
ATOM 1497 C C . LYS A 1 199 ? -17.987 -2.637 26.793 1.00 86.19 199 LYS A C 1
ATOM 1499 O O . LYS A 1 199 ? -18.180 -2.781 27.999 1.00 86.19 199 LYS A O 1
ATOM 1504 N N . THR A 1 200 ? -18.646 -1.750 26.051 1.00 84.31 200 THR A N 1
ATOM 1505 C CA . THR A 1 200 ? -19.631 -0.835 26.637 1.00 84.31 200 THR A CA 1
ATOM 1506 C C . THR A 1 200 ? -20.792 -1.604 27.267 1.00 84.31 200 THR A C 1
ATOM 1508 O O . THR A 1 200 ? -21.243 -1.255 28.355 1.00 84.31 200 THR A O 1
ATOM 1511 N N . TYR A 1 201 ? -21.226 -2.707 26.653 1.00 84.44 201 TYR A N 1
ATOM 1512 C CA . TYR A 1 201 ? -22.240 -3.589 27.230 1.00 84.44 201 TYR A CA 1
ATOM 1513 C C . TYR A 1 201 ? -21.818 -4.153 28.598 1.00 84.44 201 TYR A C 1
ATOM 1515 O O . TYR A 1 201 ? -22.601 -4.119 29.550 1.00 84.44 201 TYR A O 1
ATOM 1523 N N . HIS A 1 202 ? -20.575 -4.630 28.725 1.00 82.88 202 HIS A N 1
ATOM 1524 C CA . HIS A 1 202 ? -20.049 -5.125 30.000 1.00 82.88 202 HIS A CA 1
ATOM 1525 C C . HIS A 1 202 ? -19.959 -4.029 31.069 1.00 82.88 202 HIS A C 1
ATOM 1527 O O . HIS A 1 202 ? -20.334 -4.272 32.217 1.00 82.88 202 HIS A O 1
ATOM 1533 N N . GLU A 1 203 ? -19.505 -2.829 30.703 1.00 82.62 203 GLU A N 1
ATOM 1534 C CA . GLU A 1 203 ? -19.401 -1.695 31.630 1.00 82.62 203 GLU A CA 1
ATOM 1535 C C . GLU A 1 203 ? -20.776 -1.245 32.137 1.00 82.62 203 GLU A C 1
ATOM 1537 O O . GLU A 1 203 ? -20.950 -1.024 33.337 1.00 82.62 203 GLU A O 1
ATOM 1542 N N . VAL A 1 204 ? -21.774 -1.175 31.252 1.00 83.19 204 VAL A N 1
ATOM 1543 C CA . VAL A 1 204 ? -23.157 -0.841 31.625 1.00 83.19 204 VAL A CA 1
ATOM 1544 C C . VAL A 1 204 ? -23.753 -1.921 32.526 1.00 83.19 204 VAL A C 1
ATOM 1546 O O . VAL A 1 204 ? -24.348 -1.603 33.555 1.00 83.19 204 VAL A O 1
ATOM 1549 N N . SER A 1 205 ? -23.551 -3.202 32.203 1.00 80.38 205 SER A N 1
ATOM 1550 C CA . SER A 1 205 ? -24.027 -4.301 33.050 1.00 80.38 205 SER A CA 1
ATOM 1551 C C . SER A 1 205 ? -23.407 -4.267 34.448 1.00 80.38 205 SER A C 1
ATOM 1553 O O . SER A 1 205 ? -24.085 -4.617 35.414 1.00 80.38 205 SER A O 1
ATOM 1555 N N . GLN A 1 206 ? -22.137 -3.867 34.566 1.00 81.38 206 GLN A N 1
ATOM 1556 C CA . GLN A 1 206 ? -21.473 -3.754 35.861 1.00 81.38 206 GLN A CA 1
ATOM 1557 C C . GLN A 1 206 ? -22.014 -2.565 36.666 1.00 81.38 206 GLN A C 1
ATOM 1559 O O . GLN A 1 206 ? -22.346 -2.740 37.837 1.00 81.38 206 GLN A O 1
ATOM 1564 N N . LYS A 1 207 ? -22.169 -1.390 36.037 1.00 79.69 207 LYS A N 1
ATOM 1565 C CA . LYS A 1 207 ? -22.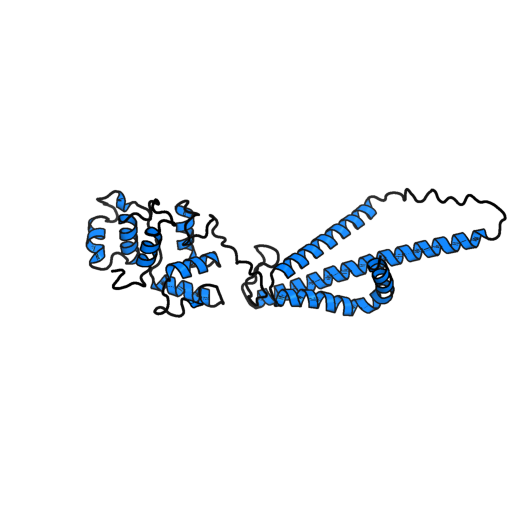754 -0.199 36.681 1.00 79.69 207 LYS A CA 1
ATOM 1566 C C . LYS A 1 207 ? -24.165 -0.480 37.205 1.00 79.69 207 LYS A C 1
ATOM 1568 O O . LYS A 1 207 ? -24.436 -0.233 38.375 1.00 79.69 207 LYS A O 1
ATOM 1573 N N . ASN A 1 208 ? -25.012 -1.116 36.394 1.00 79.00 208 ASN A N 1
ATOM 1574 C CA . ASN A 1 208 ? -26.383 -1.456 36.785 1.00 79.00 208 ASN A CA 1
ATOM 1575 C C . ASN A 1 208 ? -26.436 -2.376 38.022 1.00 79.00 208 ASN A C 1
ATOM 1577 O O . ASN A 1 208 ? -27.271 -2.178 38.903 1.00 79.00 208 ASN A O 1
ATOM 1581 N N . ALA A 1 209 ? -25.528 -3.355 38.120 1.00 79.06 209 ALA A N 1
ATOM 1582 C CA . ALA A 1 209 ? -25.449 -4.251 39.277 1.00 79.06 209 ALA A CA 1
ATOM 1583 C C . ALA A 1 209 ? -24.957 -3.534 40.553 1.00 79.06 209 ALA A C 1
ATOM 1585 O O . ALA A 1 209 ? -25.393 -3.850 41.664 1.00 79.06 209 ALA A O 1
ATOM 1586 N N . GLU A 1 210 ? -24.049 -2.565 40.410 1.00 78.25 210 GLU A N 1
ATOM 1587 C CA . GLU A 1 210 ? -23.551 -1.746 41.523 1.00 78.25 210 GLU A CA 1
ATOM 1588 C C . GLU A 1 210 ? -24.602 -0.745 42.032 1.00 78.25 210 GLU A C 1
ATOM 1590 O O . GLU A 1 210 ? -24.728 -0.537 43.250 1.00 78.25 210 GLU A O 1
ATOM 1595 N N . ASP A 1 211 ? -25.381 -0.165 41.118 1.00 79.75 211 ASP A N 1
ATOM 1596 C CA . ASP A 1 211 ? -26.479 0.745 41.437 1.00 79.75 211 ASP A CA 1
ATOM 1597 C C . ASP A 1 211 ? -27.567 0.011 42.228 1.00 79.75 211 ASP A C 1
ATOM 1599 O O . ASP A 1 211 ? -27.925 0.444 43.328 1.00 79.75 211 ASP A O 1
ATOM 1603 N N . GLU A 1 212 ? -28.015 -1.160 41.759 1.00 79.88 212 GLU A N 1
ATOM 1604 C CA . GLU A 1 212 ? -29.031 -1.979 42.439 1.00 79.88 212 GLU A CA 1
ATOM 1605 C C . GLU A 1 212 ? -28.621 -2.350 43.879 1.00 79.88 212 GLU A C 1
ATOM 1607 O O . GLU A 1 212 ? -29.402 -2.202 44.828 1.00 79.88 212 GLU A O 1
ATOM 1612 N N . ALA A 1 213 ? -27.358 -2.738 44.084 1.00 77.44 213 ALA A N 1
ATOM 1613 C CA . ALA A 1 213 ? -26.823 -3.045 45.412 1.00 77.44 213 ALA A CA 1
ATOM 1614 C C . ALA A 1 213 ? -26.773 -1.817 46.344 1.00 77.44 213 ALA A C 1
ATOM 1616 O O . ALA A 1 213 ? -26.878 -1.953 47.572 1.00 77.44 213 ALA A O 1
ATOM 1617 N N . THR A 1 214 ? -26.607 -0.616 45.782 1.00 78.06 214 THR A N 1
ATOM 1618 C CA . THR A 1 214 ? -26.602 0.642 46.540 1.00 78.06 214 THR A CA 1
ATOM 1619 C C . THR A 1 214 ? -28.023 1.049 46.949 1.00 78.06 214 THR A C 1
ATOM 1621 O O . THR A 1 214 ? -28.224 1.426 48.108 1.00 78.06 214 THR A O 1
ATOM 1624 N N . TYR A 1 215 ? -29.020 0.885 46.070 1.00 72.62 215 TYR A N 1
ATOM 1625 C CA . TYR A 1 215 ? -30.428 1.171 46.385 1.00 72.62 215 TYR A CA 1
ATOM 1626 C C . TYR A 1 215 ? -30.977 0.282 47.515 1.00 72.62 215 TYR A C 1
ATOM 1628 O O . TYR A 1 215 ? -31.582 0.794 48.462 1.00 72.62 215 TYR A O 1
ATOM 1636 N N . LEU A 1 216 ? -30.711 -1.030 47.485 1.00 76.56 216 LEU A N 1
ATOM 1637 C CA . LEU A 1 216 ? -31.176 -1.971 48.518 1.00 76.56 216 LEU A CA 1
ATOM 1638 C C . LEU A 1 216 ? -30.582 -1.681 49.908 1.00 76.56 216 LEU A C 1
ATOM 1640 O O . LEU A 1 216 ? -31.279 -1.779 50.921 1.00 76.56 216 LEU A O 1
ATOM 1644 N N . LYS A 1 217 ? -29.307 -1.273 49.975 1.00 73.69 217 LYS A N 1
ATOM 1645 C CA . LYS A 1 217 ? -28.664 -0.859 51.236 1.00 73.69 217 LYS A CA 1
ATOM 1646 C C . LYS A 1 217 ? -29.238 0.443 51.792 1.00 73.69 217 LYS A C 1
ATOM 1648 O O . LYS A 1 217 ? -29.366 0.564 53.008 1.00 73.69 217 LYS A O 1
ATOM 1653 N N . GLY A 1 218 ? -29.583 1.395 50.923 1.00 66.62 218 GLY A N 1
ATOM 1654 C CA . GLY A 1 218 ? -30.220 2.651 51.324 1.00 66.62 218 GLY A CA 1
ATOM 1655 C C . GLY A 1 218 ? -31.611 2.438 51.929 1.00 66.62 218 GLY A C 1
ATOM 1656 O O . GLY A 1 218 ? -31.928 3.030 52.958 1.00 66.62 218 GLY A O 1
ATOM 1657 N N . ALA A 1 219 ? -32.414 1.538 51.351 1.00 65.69 219 ALA A N 1
ATOM 1658 C CA . ALA A 1 219 ? -33.763 1.234 51.838 1.00 65.69 219 ALA A CA 1
ATOM 1659 C C . ALA A 1 219 ? -33.780 0.578 53.236 1.00 65.69 219 ALA A C 1
ATOM 1661 O O . ALA A 1 219 ? -34.671 0.860 54.037 1.00 65.69 219 ALA A O 1
ATOM 1662 N N . ALA A 1 220 ? -32.777 -0.244 53.567 1.00 61.69 220 ALA A N 1
ATOM 1663 C CA . ALA A 1 220 ? -32.668 -0.905 54.872 1.00 61.69 220 ALA A CA 1
ATOM 1664 C C . ALA A 1 220 ? -32.354 0.057 56.041 1.00 61.69 220 ALA A C 1
ATOM 1666 O O . ALA A 1 220 ? -32.584 -0.290 57.199 1.00 61.69 220 ALA A O 1
ATOM 1667 N N . HIS A 1 221 ? -31.851 1.265 55.763 1.00 59.53 221 HIS A N 1
ATOM 1668 C CA . HIS A 1 221 ? -31.426 2.227 56.788 1.00 59.53 221 HIS A CA 1
ATOM 1669 C C . HIS A 1 221 ? -32.559 3.156 57.286 1.00 59.53 221 HIS A C 1
ATOM 1671 O O . HIS A 1 221 ? -32.357 3.935 58.214 1.00 59.53 221 HIS A O 1
ATOM 1677 N N . ASN A 1 222 ? -33.772 3.081 56.726 1.00 59.34 222 ASN A N 1
ATOM 1678 C CA . ASN A 1 222 ? -34.869 4.000 57.074 1.00 59.34 222 ASN A CA 1
ATOM 1679 C C . ASN A 1 222 ? -35.639 3.666 58.373 1.00 59.34 222 ASN A C 1
ATOM 1681 O O . ASN A 1 222 ? -36.503 4.443 58.765 1.00 59.34 222 ASN A O 1
ATOM 1685 N N . ASN A 1 223 ? -35.318 2.571 59.077 1.00 60.78 223 ASN A N 1
ATOM 1686 C CA . ASN A 1 223 ? -36.015 2.161 60.314 1.00 60.78 223 ASN A CA 1
ATOM 1687 C C . ASN A 1 223 ? -35.239 2.418 61.624 1.00 60.78 223 ASN A C 1
ATOM 1689 O O . ASN A 1 223 ? -35.667 1.963 62.683 1.00 60.78 223 ASN A O 1
ATOM 1693 N N . GLY A 1 224 ? -34.121 3.147 61.593 1.00 50.06 224 GLY A N 1
ATOM 1694 C CA . GLY A 1 224 ? -33.328 3.451 62.788 1.00 50.06 224 GLY A CA 1
ATOM 1695 C C . GLY A 1 224 ? -32.921 4.917 62.848 1.00 50.06 224 GLY A C 1
ATOM 1696 O O . GLY A 1 224 ? -32.236 5.414 61.958 1.00 50.06 224 GLY A O 1
ATOM 1697 N N . TYR A 1 225 ? -33.329 5.613 63.909 1.00 51.47 225 TYR A N 1
ATOM 1698 C CA . TYR A 1 225 ? -32.830 6.946 64.239 1.00 51.47 225 TYR A CA 1
ATOM 1699 C C . TYR A 1 225 ? -31.290 6.956 64.316 1.00 51.47 225 TYR A C 1
ATOM 1701 O O . TYR A 1 225 ? -30.683 6.102 64.961 1.00 51.47 225 TYR A O 1
ATOM 1709 N N . SER A 1 226 ? -30.706 8.035 63.781 1.00 49.31 226 SER A N 1
ATOM 1710 C CA . SER A 1 226 ? -29.326 8.535 63.951 1.00 49.31 226 SER A CA 1
ATOM 1711 C C . SER A 1 226 ? -28.175 7.773 63.276 1.00 49.31 226 SER A C 1
ATOM 1713 O O . SER A 1 226 ? -27.722 6.737 63.741 1.00 49.31 226 SER A O 1
ATOM 1715 N N . SER A 1 227 ? -27.532 8.425 62.304 1.00 44.66 227 SER A N 1
ATOM 1716 C CA . SER A 1 227 ? -26.312 9.206 62.570 1.00 44.66 227 SER A CA 1
ATOM 1717 C C . SER A 1 227 ? -25.710 9.699 61.253 1.00 44.66 227 SER A C 1
ATOM 1719 O O . SER A 1 227 ? -25.397 8.927 60.347 1.00 44.66 227 SER A O 1
ATOM 1721 N N . ILE A 1 228 ? -25.540 11.017 61.167 1.00 53.66 228 ILE A N 1
ATOM 1722 C CA . ILE A 1 228 ? -24.718 11.715 60.183 1.00 53.66 228 ILE A CA 1
ATOM 1723 C C . ILE A 1 228 ? -23.280 11.240 60.401 1.00 53.66 228 ILE A C 1
ATOM 1725 O O . ILE A 1 228 ? -22.576 11.804 61.222 1.00 53.66 228 ILE A O 1
ATOM 1729 N N . ASN A 1 229 ? -22.907 10.136 59.758 1.00 53.31 229 ASN A N 1
ATOM 1730 C CA . ASN A 1 229 ? -21.542 9.669 59.493 1.00 53.31 229 ASN A CA 1
ATOM 1731 C C . ASN A 1 229 ? -21.633 8.420 58.602 1.00 53.31 229 ASN A C 1
ATOM 1733 O O . ASN A 1 229 ? -21.051 7.374 58.881 1.00 53.31 229 ASN A O 1
ATOM 1737 N N . SER A 1 230 ? -22.401 8.503 57.511 1.00 48.62 230 SER A N 1
ATOM 1738 C CA . SER A 1 230 ? -22.373 7.466 56.481 1.00 48.62 230 SER A CA 1
ATOM 1739 C C . SER A 1 230 ? -21.049 7.577 55.738 1.00 48.62 230 SER A C 1
ATOM 1741 O O . SER A 1 230 ? -20.950 8.330 54.774 1.00 48.62 230 SER A O 1
ATOM 1743 N N . ALA A 1 231 ? -20.040 6.879 56.265 1.00 48.19 231 ALA A N 1
ATOM 1744 C CA . ALA A 1 231 ? -18.873 6.284 55.616 1.00 48.19 231 ALA A CA 1
ATOM 1745 C C . ALA A 1 231 ? -18.736 6.539 54.097 1.00 48.19 231 ALA A C 1
ATOM 1747 O O . ALA A 1 231 ? -18.737 5.614 53.286 1.00 48.19 231 ALA A O 1
ATOM 1748 N N . ARG A 1 232 ? -18.565 7.805 53.704 1.00 46.69 232 ARG A N 1
ATOM 1749 C CA . ARG A 1 232 ? -18.302 8.227 52.321 1.00 46.69 232 ARG A CA 1
ATOM 1750 C C . ARG A 1 232 ? -16.831 7.980 51.938 1.00 46.69 232 ARG A C 1
ATOM 1752 O O . ARG A 1 232 ? -16.432 8.267 50.818 1.00 46.69 232 ARG A O 1
ATOM 1759 N N . THR A 1 233 ? -16.028 7.403 52.836 1.00 47.00 233 THR A N 1
ATOM 1760 C CA . THR A 1 233 ? -14.557 7.464 52.770 1.00 47.00 233 THR A CA 1
ATOM 1761 C C . THR A 1 233 ? -13.842 6.113 52.662 1.00 47.00 233 THR A C 1
ATOM 1763 O O . THR A 1 233 ? -12.651 6.034 52.932 1.00 47.00 233 THR A O 1
ATOM 1766 N N . THR A 1 234 ? -14.499 5.042 52.214 1.00 46.53 234 THR A N 1
ATOM 1767 C CA . THR A 1 234 ? -13.797 3.764 51.951 1.00 46.53 234 THR A CA 1
ATOM 1768 C C . THR A 1 234 ? -14.322 3.047 50.707 1.00 46.53 234 THR A C 1
ATOM 1770 O O . THR A 1 234 ? -14.658 1.870 50.727 1.00 46.53 234 THR A O 1
ATOM 1773 N N . ARG A 1 235 ? -14.355 3.754 49.572 1.00 46.44 235 ARG A N 1
ATOM 1774 C CA . ARG A 1 235 ? -14.274 3.112 48.242 1.00 46.44 235 ARG A CA 1
ATOM 1775 C C . ARG A 1 235 ? -13.001 3.489 47.468 1.00 46.44 235 ARG A C 1
ATOM 1777 O O . ARG A 1 235 ? -12.889 3.156 46.300 1.00 46.44 235 ARG A O 1
ATOM 1784 N N . MET A 1 236 ? -12.026 4.155 48.097 1.00 43.72 236 MET A N 1
ATOM 1785 C CA . MET A 1 236 ? -10.823 4.630 47.390 1.00 43.72 236 MET A CA 1
ATOM 1786 C C . MET A 1 236 ? -9.795 3.543 47.062 1.00 43.72 236 MET A C 1
ATOM 1788 O O . MET A 1 236 ? -8.933 3.769 46.226 1.00 43.72 236 MET A O 1
ATOM 1792 N N . PHE A 1 237 ? -9.900 2.353 47.655 1.00 44.81 237 PHE A N 1
ATOM 1793 C CA . PHE A 1 237 ? -8.994 1.245 47.358 1.00 44.81 237 PHE A CA 1
ATOM 1794 C C . PHE A 1 237 ? -9.795 -0.046 47.211 1.00 44.81 237 PHE A C 1
ATOM 1796 O O . PHE A 1 237 ? -9.780 -0.922 48.077 1.00 44.81 237 PHE A O 1
ATOM 1803 N N . SER A 1 238 ? -10.545 -0.145 46.107 1.00 52.53 238 SER A N 1
ATOM 1804 C CA . SER A 1 238 ? -10.957 -1.453 45.591 1.00 52.53 238 SER A CA 1
ATOM 1805 C C . SER A 1 238 ? -9.712 -2.338 45.538 1.00 52.53 238 SER A C 1
ATOM 1807 O O . SER A 1 238 ? -8.659 -1.886 45.087 1.00 52.53 238 SER A O 1
ATOM 1809 N N . LYS A 1 239 ? -9.795 -3.561 46.079 1.00 53.72 239 LYS A N 1
ATOM 1810 C CA . LYS A 1 239 ? -8.672 -4.507 46.100 1.00 53.72 239 LYS A CA 1
ATOM 1811 C C . LYS A 1 239 ? -8.155 -4.636 44.673 1.00 53.72 239 LYS A C 1
ATOM 1813 O O . LYS A 1 239 ? -8.848 -5.215 43.841 1.00 53.72 239 LYS A O 1
ATOM 1818 N N . TRP A 1 240 ? -6.973 -4.079 44.415 1.00 56.53 240 TRP A N 1
ATOM 1819 C CA . TRP A 1 240 ? -6.368 -4.035 43.092 1.00 56.53 240 TRP A CA 1
ATOM 1820 C C . TRP A 1 240 ? -6.120 -5.471 42.640 1.00 56.53 240 TRP A C 1
ATOM 1822 O O . TRP A 1 240 ? -5.168 -6.136 43.052 1.00 56.53 240 TRP A O 1
ATOM 1832 N N . LYS A 1 241 ? -7.061 -6.009 41.868 1.00 74.31 241 LYS A N 1
ATOM 1833 C CA . LYS A 1 241 ? -6.952 -7.344 41.305 1.00 74.31 241 LYS A CA 1
ATOM 1834 C C . LYS A 1 241 ? -6.123 -7.190 40.046 1.00 74.31 241 LYS A C 1
ATOM 1836 O O . LYS A 1 241 ? -6.657 -6.986 38.965 1.00 74.31 241 LYS A O 1
ATOM 1841 N N . PHE A 1 242 ? -4.808 -7.301 40.209 1.00 78.38 242 PHE A N 1
ATOM 1842 C CA . PHE A 1 242 ? -3.837 -7.136 39.126 1.00 78.38 242 PHE A CA 1
ATOM 1843 C C . PHE A 1 242 ? -4.245 -7.871 37.837 1.00 78.38 242 PHE A C 1
ATOM 1845 O O . PHE A 1 242 ? -4.114 -7.327 36.750 1.00 78.38 242 PHE A O 1
ATOM 1852 N N . SER A 1 243 ? -4.823 -9.073 37.949 1.00 79.88 243 SER A N 1
ATOM 1853 C CA . SER A 1 243 ? -5.288 -9.837 36.788 1.00 79.88 243 SER A CA 1
ATOM 1854 C C . SER A 1 243 ? -6.442 -9.167 36.024 1.00 79.88 243 SER A C 1
ATOM 1856 O O . SER A 1 243 ? -6.377 -9.113 34.802 1.00 79.88 243 SER A O 1
ATOM 1858 N N . THR A 1 244 ? -7.467 -8.624 36.691 1.00 81.75 244 THR A N 1
ATOM 1859 C CA . THR A 1 244 ? -8.599 -7.971 35.999 1.00 81.75 244 THR A CA 1
ATOM 1860 C C . THR A 1 244 ? -8.196 -6.628 35.401 1.00 81.75 244 THR A C 1
ATOM 1862 O O . THR A 1 244 ? -8.592 -6.317 34.282 1.00 81.75 244 THR A O 1
ATOM 1865 N N . GLU A 1 245 ? -7.353 -5.878 36.113 1.00 83.44 245 GLU A N 1
ATOM 1866 C CA . GLU A 1 245 ? -6.793 -4.607 35.637 1.00 83.44 245 GLU A CA 1
ATOM 1867 C C . GLU A 1 245 ? -5.890 -4.819 34.411 1.00 83.44 245 GLU A C 1
ATOM 1869 O O . GLU A 1 245 ? -5.952 -4.058 33.446 1.00 83.44 245 GLU A O 1
ATOM 1874 N N . LEU A 1 246 ? -5.105 -5.904 34.394 1.00 87.94 246 LEU A N 1
ATOM 1875 C CA . LEU A 1 246 ? -4.260 -6.262 33.254 1.00 87.94 246 LEU A CA 1
ATOM 1876 C C . LEU A 1 246 ? -5.089 -6.658 32.025 1.00 87.94 246 LEU A C 1
ATOM 1878 O O . LEU A 1 246 ? -4.789 -6.209 30.918 1.00 87.94 246 LEU A O 1
ATOM 1882 N N . PHE A 1 247 ? -6.148 -7.457 32.199 1.00 88.31 247 PHE A N 1
ATOM 1883 C CA . PHE A 1 247 ? -7.042 -7.808 31.091 1.00 88.31 247 PHE A CA 1
ATOM 1884 C C . PHE A 1 247 ? -7.744 -6.569 30.520 1.00 88.31 247 PHE A C 1
ATOM 1886 O O . PHE A 1 247 ? -7.753 -6.391 29.301 1.00 88.31 247 PHE A O 1
ATOM 1893 N N . ALA A 1 248 ? -8.240 -5.669 31.373 1.00 84.69 248 ALA A N 1
ATOM 1894 C CA . ALA A 1 248 ? -8.856 -4.415 30.939 1.00 84.69 248 ALA A CA 1
ATOM 1895 C C . ALA A 1 248 ? -7.868 -3.504 30.183 1.00 84.69 248 ALA A C 1
ATOM 1897 O O . ALA A 1 248 ? -8.203 -2.963 29.124 1.00 84.69 248 ALA A O 1
ATOM 1898 N N . ALA A 1 249 ? -6.631 -3.385 30.675 1.00 88.06 249 ALA A N 1
ATOM 1899 C CA . ALA A 1 249 ? -5.575 -2.627 30.007 1.00 88.06 249 ALA A CA 1
ATOM 1900 C C . ALA A 1 249 ? -5.205 -3.232 28.642 1.00 88.06 249 ALA A C 1
ATOM 1902 O O . ALA A 1 249 ? -5.089 -2.505 27.654 1.00 88.06 249 ALA A O 1
ATOM 1903 N N . SER A 1 250 ? -5.081 -4.562 28.560 1.00 90.88 250 SER A N 1
ATOM 1904 C CA . SER A 1 250 ? -4.771 -5.260 27.305 1.00 90.88 250 SER A CA 1
ATOM 1905 C C . SER A 1 250 ? -5.860 -5.058 26.253 1.00 90.88 250 SER A C 1
ATOM 1907 O O . SER A 1 250 ? -5.559 -4.754 25.100 1.00 90.88 250 SER A O 1
ATOM 1909 N N . TYR A 1 251 ? -7.128 -5.120 26.664 1.00 90.44 251 TYR A N 1
ATOM 1910 C CA . TYR A 1 251 ? -8.260 -4.860 25.789 1.00 90.44 251 TYR A CA 1
ATOM 1911 C C . TYR A 1 251 ? -8.203 -3.444 25.217 1.00 90.44 251 TYR A C 1
ATOM 1913 O O . TYR A 1 251 ? -8.378 -3.239 24.017 1.00 90.44 251 TYR A O 1
ATOM 1921 N N . ARG A 1 252 ? -7.907 -2.456 26.072 1.00 90.00 252 ARG A N 1
ATOM 1922 C CA . ARG A 1 252 ? -7.766 -1.066 25.637 1.00 90.00 252 ARG A CA 1
ATOM 1923 C C . ARG A 1 252 ? -6.614 -0.891 24.647 1.00 90.00 252 ARG A C 1
ATOM 1925 O O . ARG A 1 252 ? -6.755 -0.122 23.701 1.00 90.00 252 ARG A O 1
ATOM 1932 N N . ALA A 1 253 ? -5.510 -1.611 24.828 1.00 92.62 253 ALA A N 1
ATOM 1933 C CA . ALA A 1 253 ? -4.398 -1.584 23.884 1.00 92.62 253 ALA A CA 1
ATOM 1934 C C . ALA A 1 253 ? -4.783 -2.178 22.515 1.00 92.62 253 ALA A C 1
ATOM 1936 O O . ALA A 1 253 ? -4.435 -1.599 21.484 1.00 92.62 253 ALA A O 1
ATOM 1937 N N . VAL A 1 254 ? -5.536 -3.286 22.497 1.00 92.69 254 VAL A N 1
ATOM 1938 C CA . VAL A 1 254 ? -6.035 -3.932 21.265 1.00 92.69 254 VAL A CA 1
ATOM 1939 C C . VAL A 1 254 ? -7.041 -3.044 20.524 1.00 92.69 254 VAL A C 1
ATOM 1941 O O . VAL A 1 254 ? -6.935 -2.875 19.312 1.00 92.69 254 VAL A O 1
ATOM 1944 N N . ASP A 1 255 ? -7.980 -2.427 21.244 1.00 91.44 255 ASP A N 1
ATOM 1945 C CA . ASP A 1 255 ? -8.949 -1.477 20.677 1.00 91.44 255 ASP A CA 1
ATOM 1946 C C . ASP A 1 255 ? -8.244 -0.290 20.000 1.00 91.44 255 ASP A C 1
ATOM 1948 O O . ASP A 1 255 ? -8.527 0.032 18.847 1.00 91.44 255 ASP A O 1
ATOM 1952 N N . LEU A 1 256 ? -7.253 0.309 20.671 1.00 93.00 256 LEU A N 1
ATOM 1953 C CA . LEU A 1 256 ? -6.483 1.417 20.101 1.00 93.00 256 LEU A CA 1
ATOM 1954 C C . LEU A 1 256 ? -5.659 0.992 18.884 1.00 93.00 256 LEU A C 1
ATOM 1956 O O . LEU A 1 256 ? -5.614 1.723 17.896 1.00 93.00 256 LEU A O 1
ATOM 1960 N N . THR A 1 257 ? -5.021 -0.179 18.923 1.00 93.00 257 THR A N 1
ATOM 1961 C CA . THR A 1 257 ? -4.249 -0.663 17.768 1.00 93.00 257 THR A CA 1
ATOM 1962 C C . THR A 1 257 ? -5.148 -0.904 16.565 1.00 93.00 257 THR A C 1
ATOM 1964 O O . THR A 1 257 ? -4.831 -0.408 15.489 1.00 93.00 257 THR A O 1
ATOM 1967 N N . LEU A 1 258 ? -6.292 -1.573 16.729 1.00 93.31 258 LEU A N 1
ATOM 1968 C CA . LEU A 1 258 ? -7.254 -1.760 15.637 1.00 93.31 258 LEU A CA 1
ATOM 1969 C C . LEU A 1 258 ? -7.776 -0.424 15.089 1.00 93.31 258 LEU A C 1
ATOM 1971 O O . LEU A 1 258 ? -7.865 -0.267 13.871 1.00 93.31 258 LEU A O 1
ATOM 1975 N N . HIS A 1 259 ? -8.045 0.552 15.961 1.00 92.75 259 HIS A N 1
ATOM 1976 C CA . HIS A 1 259 ? -8.462 1.889 15.541 1.00 92.75 259 HIS A CA 1
ATOM 1977 C C . HIS A 1 259 ? -7.419 2.559 14.639 1.00 92.75 259 HIS A C 1
ATOM 1979 O O . HIS A 1 259 ? -7.749 3.039 13.553 1.00 92.75 259 HIS A O 1
ATOM 1985 N N . PHE A 1 260 ? -6.151 2.558 15.062 1.00 94.12 260 PHE A N 1
ATOM 1986 C CA . PHE A 1 260 ? -5.066 3.137 14.272 1.00 94.12 260 PHE A CA 1
ATOM 1987 C C . PHE A 1 260 ? -4.815 2.368 12.975 1.00 94.12 260 PHE A C 1
ATOM 1989 O O . PHE A 1 260 ? -4.559 2.998 11.954 1.00 94.12 260 PHE A O 1
ATOM 1996 N N . MET A 1 261 ? -4.943 1.037 12.974 1.00 92.44 261 MET A N 1
ATOM 1997 C CA . MET A 1 261 ? -4.829 0.250 11.742 1.00 92.44 261 MET A CA 1
ATOM 1998 C C . MET A 1 261 ? -5.898 0.656 10.720 1.00 92.44 261 MET A C 1
ATOM 2000 O O . MET A 1 261 ? -5.572 0.904 9.563 1.00 92.44 261 MET A O 1
ATOM 2004 N N . ILE A 1 262 ? -7.160 0.799 11.135 1.00 93.12 262 ILE A N 1
ATOM 2005 C CA . ILE A 1 262 ? -8.242 1.236 10.239 1.00 93.12 262 ILE A CA 1
ATOM 2006 C C . ILE A 1 262 ? -8.012 2.674 9.763 1.00 93.12 262 ILE A C 1
ATOM 2008 O O . ILE A 1 262 ? -8.197 2.964 8.581 1.00 93.12 262 ILE A O 1
ATOM 2012 N N . MET A 1 263 ? -7.568 3.566 10.653 1.00 93.25 263 MET A N 1
ATOM 2013 C CA . MET A 1 263 ? -7.218 4.939 10.288 1.00 93.25 263 MET A CA 1
ATOM 2014 C C . MET A 1 263 ? -6.127 4.964 9.208 1.00 93.25 263 MET A C 1
ATOM 2016 O O . MET A 1 263 ? -6.301 5.643 8.197 1.00 93.25 263 MET A O 1
ATOM 2020 N N . LEU A 1 264 ? -5.056 4.175 9.363 1.00 91.38 264 LEU A N 1
ATOM 2021 C CA . LEU A 1 264 ? -4.001 4.044 8.352 1.00 91.38 264 LEU A CA 1
ATOM 2022 C C . LEU A 1 264 ? -4.559 3.564 7.008 1.00 91.38 264 LEU A C 1
ATOM 2024 O O . LEU A 1 264 ? -4.228 4.152 5.983 1.00 91.38 264 LEU A O 1
ATOM 2028 N N . VAL A 1 265 ? -5.465 2.582 7.009 1.00 91.69 265 VAL A N 1
ATOM 2029 C CA . VAL A 1 265 ? -6.125 2.116 5.778 1.00 91.69 265 VAL A CA 1
ATOM 2030 C C . VAL A 1 265 ? -6.912 3.242 5.108 1.00 91.69 265 VAL A C 1
ATOM 2032 O O . VAL A 1 265 ? -6.809 3.418 3.898 1.00 91.69 265 VAL A O 1
ATOM 2035 N N . THR A 1 266 ? -7.668 4.049 5.854 1.00 90.06 266 THR A N 1
ATOM 2036 C CA . THR A 1 266 ? -8.431 5.162 5.252 1.00 90.06 266 THR A CA 1
ATOM 2037 C C . THR A 1 266 ? -7.543 6.269 4.683 1.00 90.06 266 THR A C 1
ATOM 2039 O O . THR A 1 266 ? -7.930 6.922 3.716 1.00 90.06 266 THR A O 1
ATOM 2042 N N . MET A 1 267 ? -6.338 6.446 5.230 1.00 90.75 267 MET A N 1
ATOM 2043 C CA . MET A 1 267 ? -5.348 7.405 4.728 1.00 90.75 267 MET A CA 1
ATOM 2044 C C . MET A 1 267 ? -4.661 6.947 3.434 1.00 90.75 267 MET A C 1
ATOM 2046 O O . MET A 1 267 ? -3.933 7.730 2.833 1.00 90.75 267 MET A O 1
ATOM 2050 N N . THR A 1 268 ? -4.900 5.716 2.970 1.00 87.69 268 THR A N 1
ATOM 2051 C CA . THR A 1 268 ? -4.408 5.249 1.661 1.00 87.69 268 THR A CA 1
ATOM 2052 C C . THR A 1 268 ? -5.169 5.854 0.482 1.00 87.69 268 THR A C 1
ATOM 2054 O O . THR A 1 268 ? -4.781 5.614 -0.649 1.00 87.69 268 THR A O 1
ATOM 2057 N N . PHE A 1 269 ? -6.261 6.597 0.723 1.00 87.19 269 PHE A N 1
ATOM 2058 C CA . PHE A 1 269 ? -7.119 7.207 -0.305 1.00 87.19 269 PHE A CA 1
ATOM 2059 C C . PHE A 1 269 ? -7.648 6.236 -1.387 1.00 87.19 269 PHE A C 1
ATOM 2061 O O . PHE A 1 269 ? -8.190 6.663 -2.407 1.00 87.19 269 PHE A O 1
ATOM 2068 N N . ASN A 1 270 ? -7.613 4.923 -1.146 1.00 90.31 270 ASN A N 1
ATOM 2069 C CA . ASN A 1 270 ? -8.230 3.942 -2.032 1.00 90.31 270 ASN A CA 1
ATOM 2070 C C . ASN A 1 270 ? -9.752 3.908 -1.823 1.00 90.31 270 ASN A C 1
ATOM 2072 O O . ASN A 1 270 ? -10.238 3.607 -0.727 1.00 90.31 270 ASN A O 1
ATOM 2076 N N . VAL A 1 271 ? -10.520 4.170 -2.884 1.00 91.62 271 VAL A N 1
ATOM 2077 C CA . VAL A 1 271 ? -11.990 4.249 -2.809 1.00 91.62 271 VAL A CA 1
ATOM 2078 C C . VAL A 1 271 ? -12.611 2.931 -2.337 1.00 91.62 271 VAL A C 1
ATOM 2080 O O . VAL A 1 271 ? -13.515 2.944 -1.502 1.00 91.62 271 VAL A O 1
ATOM 2083 N N . GLY A 1 272 ? -12.125 1.785 -2.823 1.00 91.81 272 GLY A N 1
ATOM 2084 C CA . GLY A 1 272 ? -12.697 0.485 -2.463 1.00 91.81 272 GLY A CA 1
ATOM 2085 C C . GLY A 1 272 ? -12.435 0.109 -1.006 1.00 91.81 272 GLY A C 1
ATOM 2086 O O . GLY A 1 272 ? -13.345 -0.365 -0.325 1.00 91.81 272 GLY A O 1
ATOM 2087 N N . LEU A 1 273 ? -11.231 0.387 -0.492 1.00 92.38 273 LEU A N 1
ATOM 2088 C CA . LEU A 1 273 ? -10.910 0.164 0.923 1.00 92.38 273 LEU A CA 1
ATOM 2089 C C . LEU A 1 273 ? -11.694 1.115 1.834 1.00 92.38 273 LEU A C 1
ATOM 2091 O O . LEU A 1 273 ? -12.225 0.687 2.857 1.00 92.38 273 LEU A O 1
ATOM 2095 N N . PHE A 1 274 ? -11.831 2.384 1.446 1.00 93.50 274 PHE A N 1
ATOM 2096 C CA . PHE A 1 274 ? -12.602 3.371 2.202 1.00 93.50 274 PHE A CA 1
ATOM 2097 C C . PHE A 1 274 ? -14.081 2.976 2.328 1.00 93.50 274 PHE A C 1
ATOM 2099 O O . PHE A 1 274 ? -14.641 2.971 3.428 1.00 93.50 274 PHE A O 1
ATOM 2106 N N . VAL A 1 275 ? -14.705 2.569 1.217 1.00 94.25 275 VAL A N 1
ATOM 2107 C CA . VAL A 1 275 ? -16.091 2.078 1.217 1.00 94.25 275 VAL A CA 1
ATOM 2108 C C . VAL A 1 275 ? -16.224 0.795 2.042 1.00 94.25 275 VAL A C 1
ATOM 2110 O O . VAL A 1 275 ? -17.216 0.638 2.751 1.00 94.25 275 VAL A O 1
ATOM 2113 N N . ALA A 1 276 ? -15.226 -0.094 2.021 1.00 95.31 276 ALA A N 1
ATOM 2114 C CA . ALA A 1 276 ? -15.218 -1.301 2.848 1.00 95.31 276 ALA A CA 1
ATOM 2115 C C . ALA A 1 276 ? -15.226 -0.985 4.350 1.00 95.31 276 ALA A C 1
ATOM 2117 O O . ALA A 1 276 ? -15.973 -1.611 5.103 1.00 95.31 276 ALA A O 1
ATOM 2118 N N . VAL A 1 277 ? -14.443 0.010 4.782 1.00 95.69 277 VAL A N 1
ATOM 2119 C CA . VAL A 1 277 ? -14.415 0.469 6.179 1.00 95.69 277 VAL A CA 1
ATOM 2120 C C . VAL A 1 277 ? -15.782 1.015 6.597 1.00 95.69 277 VAL A C 1
ATOM 2122 O O . VAL A 1 277 ? -16.345 0.553 7.591 1.00 95.69 277 VAL A O 1
ATOM 2125 N N . ILE A 1 278 ? -16.349 1.952 5.827 1.00 94.81 278 ILE A N 1
ATOM 2126 C CA . ILE A 1 278 ? -17.672 2.536 6.120 1.00 94.81 278 ILE A CA 1
ATOM 2127 C C . ILE A 1 278 ? -18.754 1.453 6.124 1.00 94.81 278 ILE A C 1
ATOM 2129 O O . ILE A 1 278 ? -19.585 1.410 7.032 1.00 94.81 278 ILE A O 1
ATOM 2133 N N . GLY A 1 279 ? -18.727 0.558 5.135 1.00 95.69 279 GLY A N 1
ATOM 2134 C CA . GLY A 1 279 ? -19.647 -0.569 5.044 1.00 95.69 279 GLY A CA 1
ATOM 2135 C C . GLY A 1 279 ? -19.563 -1.478 6.269 1.00 95.69 279 GLY A C 1
ATOM 2136 O O . GLY A 1 279 ? -20.599 -1.867 6.804 1.00 95.69 279 GLY A O 1
ATOM 2137 N N . GLY A 1 280 ? -18.354 -1.771 6.756 1.00 95.00 280 GLY A N 1
ATOM 2138 C CA . GLY A 1 280 ? -18.137 -2.583 7.957 1.00 95.00 280 GLY A CA 1
ATOM 2139 C C . GLY A 1 280 ? -18.762 -1.958 9.204 1.00 95.00 280 GLY A C 1
ATOM 2140 O O . GLY A 1 280 ? -19.515 -2.629 9.915 1.00 95.00 280 GLY A O 1
ATOM 2141 N N . TYR A 1 281 ? -18.530 -0.660 9.427 1.00 93.25 281 TYR A N 1
ATOM 2142 C CA . TYR A 1 281 ? -19.151 0.091 10.526 1.00 93.25 281 TYR A CA 1
ATOM 2143 C C . TYR A 1 281 ? -20.681 0.129 10.416 1.00 93.25 281 TYR A C 1
ATOM 2145 O O . TYR A 1 281 ? -21.384 -0.105 11.401 1.00 93.25 281 TYR A O 1
ATOM 2153 N N . ALA A 1 282 ? -21.211 0.378 9.216 1.00 92.38 282 ALA A N 1
ATOM 2154 C CA . ALA A 1 282 ? -22.651 0.436 8.978 1.00 92.38 282 ALA A CA 1
ATOM 2155 C C . ALA A 1 282 ? -23.334 -0.916 9.238 1.00 92.38 282 ALA A C 1
ATOM 2157 O O . ALA A 1 282 ? -24.354 -0.974 9.927 1.00 92.38 282 ALA A O 1
ATOM 2158 N N . VAL A 1 283 ? -22.757 -2.013 8.737 1.00 94.44 283 VAL A N 1
ATOM 2159 C CA . VAL A 1 283 ? -23.287 -3.369 8.946 1.00 94.44 283 VAL A CA 1
ATOM 2160 C C . VAL A 1 283 ? -23.196 -3.774 10.417 1.00 94.44 283 VAL A C 1
ATOM 2162 O O . VAL A 1 283 ? -24.143 -4.360 10.943 1.00 94.44 283 VAL A O 1
ATOM 2165 N N . CYS A 1 284 ? -22.108 -3.422 11.106 1.00 92.00 284 CYS A N 1
ATOM 2166 C CA . CYS A 1 284 ? -21.972 -3.665 12.541 1.00 92.00 284 CYS A CA 1
ATOM 2167 C C . CYS A 1 284 ? -23.090 -2.974 13.334 1.00 92.00 284 CYS A C 1
ATOM 2169 O O . CYS A 1 284 ? -23.834 -3.631 14.068 1.00 92.00 284 CYS A O 1
ATOM 2171 N N . ASN A 1 285 ? -23.294 -1.677 13.099 1.00 88.19 285 ASN A N 1
ATOM 2172 C CA . ASN A 1 285 ? -24.359 -0.910 13.743 1.00 88.19 285 ASN A CA 1
ATOM 2173 C C . ASN A 1 285 ? -25.759 -1.412 13.383 1.00 88.19 285 ASN A C 1
ATOM 2175 O O . ASN A 1 285 ? -26.655 -1.383 14.223 1.00 88.19 285 ASN A O 1
ATOM 2179 N N . PHE A 1 286 ? -25.968 -1.914 12.169 1.00 89.44 286 PHE A N 1
ATOM 2180 C CA . PHE A 1 286 ? -27.246 -2.509 11.795 1.00 89.44 286 PHE A CA 1
ATOM 2181 C C . PHE A 1 286 ? -27.548 -3.785 12.600 1.00 89.44 286 PHE A C 1
ATOM 2183 O O . PHE A 1 286 ? -28.666 -3.955 13.089 1.00 89.44 286 PHE A O 1
ATOM 2190 N N . ILE A 1 287 ? -26.554 -4.660 12.784 1.00 90.06 287 ILE A N 1
ATOM 2191 C CA . ILE A 1 287 ? -26.714 -5.936 13.500 1.00 90.06 287 ILE A CA 1
ATOM 2192 C C . ILE A 1 287 ? -26.820 -5.714 15.016 1.00 90.06 287 ILE A C 1
ATOM 2194 O O . ILE A 1 287 ? -27.723 -6.251 15.663 1.00 90.06 287 ILE A O 1
ATOM 2198 N N . PHE A 1 288 ? -25.929 -4.904 15.591 1.00 84.50 288 PHE A N 1
ATOM 2199 C CA . PHE A 1 288 ? -25.853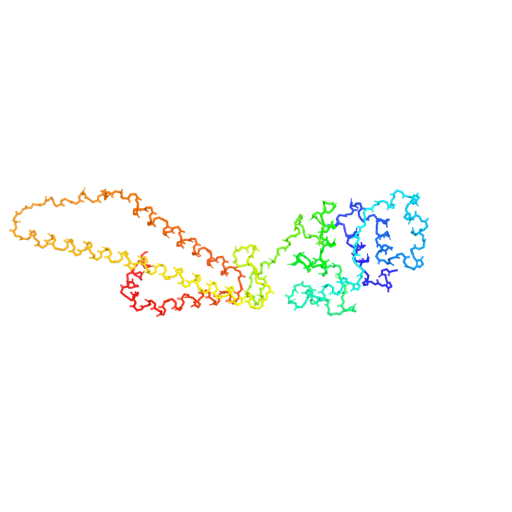 -4.687 17.040 1.00 84.50 288 PHE A CA 1
ATOM 2200 C C . PHE A 1 288 ? -26.671 -3.488 17.534 1.00 84.50 288 PHE A C 1
ATOM 2202 O O . PHE A 1 288 ? -26.893 -3.352 18.737 1.00 84.50 288 PHE A O 1
ATOM 2209 N N . GLY A 1 289 ? -27.213 -2.662 16.638 1.00 74.50 289 GLY A N 1
ATOM 2210 C CA . GLY A 1 289 ? -27.979 -1.462 16.983 1.00 74.50 289 GLY A CA 1
ATOM 2211 C C . GLY A 1 289 ? -29.204 -1.738 17.851 1.00 74.50 289 GLY A C 1
ATOM 2212 O O . GLY A 1 289 ? -29.573 -0.908 18.677 1.00 74.50 289 GLY A O 1
ATOM 2213 N N . ARG A 1 290 ? -29.816 -2.927 17.754 1.00 69.94 290 ARG A N 1
ATOM 2214 C CA . ARG A 1 290 ? -30.917 -3.319 18.653 1.00 69.94 290 ARG A CA 1
ATOM 2215 C C . ARG A 1 290 ? -30.457 -3.495 20.106 1.00 69.94 290 ARG A C 1
ATOM 2217 O O . ARG A 1 290 ? -31.232 -3.196 21.009 1.00 69.94 290 ARG A O 1
ATOM 2224 N N . PHE A 1 291 ? -29.225 -3.951 20.317 1.00 64.06 291 PHE A N 1
ATOM 2225 C CA . PHE A 1 291 ? -28.616 -4.127 21.638 1.00 64.06 291 PHE A CA 1
ATOM 2226 C C . PHE A 1 291 ? -27.959 -2.835 22.151 1.00 64.06 291 PHE A C 1
ATOM 2228 O O . PHE A 1 291 ? -27.865 -2.644 23.359 1.00 64.06 291 PHE A O 1
ATOM 2235 N N . ALA A 1 292 ? -27.576 -1.925 21.248 1.00 58.31 292 ALA A N 1
ATOM 2236 C CA . ALA A 1 292 ? -26.952 -0.641 21.573 1.00 58.31 292 ALA A CA 1
ATOM 2237 C C . ALA A 1 292 ? -27.945 0.509 21.849 1.00 58.31 292 ALA A C 1
ATOM 2239 O O . ALA A 1 292 ? -27.552 1.522 22.413 1.00 58.31 292 ALA A O 1
ATOM 2240 N N . ARG A 1 293 ? -29.239 0.383 21.513 1.00 59.81 293 ARG A N 1
ATOM 2241 C CA . ARG A 1 293 ? -30.267 1.420 21.781 1.00 59.81 293 ARG A CA 1
ATOM 2242 C C . ARG A 1 293 ? -30.327 1.946 23.228 1.00 59.81 293 ARG A C 1
ATOM 2244 O O . ARG A 1 293 ? -30.403 3.160 23.376 1.00 59.81 293 ARG A O 1
ATOM 2251 N N . PRO A 1 294 ? -30.282 1.111 24.285 1.00 54.44 294 PRO A N 1
ATOM 2252 C CA . PRO A 1 294 ? -30.227 1.618 25.660 1.00 54.44 294 PRO A CA 1
ATOM 2253 C C . PRO A 1 294 ? -28.855 2.202 26.048 1.00 54.44 294 PRO A C 1
ATOM 2255 O O . PRO A 1 294 ? -28.752 2.858 27.076 1.00 54.44 294 PRO A O 1
ATOM 2258 N N . ILE A 1 295 ? -27.811 1.974 25.244 1.00 52.75 295 ILE A N 1
ATOM 2259 C CA . ILE A 1 295 ? -26.421 2.377 25.507 1.00 52.75 295 ILE A CA 1
ATOM 2260 C C . ILE A 1 295 ? -26.088 3.709 24.811 1.00 52.75 295 ILE A C 1
ATOM 2262 O O . ILE A 1 295 ? -25.458 4.576 25.408 1.00 52.75 295 ILE A O 1
ATOM 2266 N N . ASN A 1 296 ? -26.557 3.915 23.576 1.00 51.47 296 ASN A N 1
ATOM 2267 C CA . ASN A 1 296 ? -26.300 5.133 22.799 1.00 51.47 296 ASN A CA 1
ATOM 2268 C C . ASN A 1 296 ? -26.927 6.385 23.424 1.00 51.47 296 ASN A C 1
ATOM 2270 O O . ASN A 1 296 ? -26.342 7.454 23.316 1.00 51.47 296 ASN A O 1
ATOM 2274 N N . GLY A 1 297 ? -28.047 6.246 24.144 1.00 52.22 297 GLY A N 1
ATOM 2275 C CA . GLY A 1 297 ? -28.633 7.352 24.910 1.00 52.22 297 GLY A CA 1
ATOM 2276 C C . GLY A 1 297 ? -27.731 7.873 26.037 1.00 52.22 297 GLY A C 1
ATOM 2277 O O . GLY A 1 297 ? -27.872 9.022 26.428 1.00 52.22 297 GLY A O 1
ATOM 2278 N N . VAL A 1 298 ? -26.783 7.061 26.526 1.00 50.25 298 VAL A N 1
ATOM 2279 C CA . VAL A 1 298 ? -25.784 7.466 27.534 1.00 50.25 298 VAL A CA 1
ATOM 2280 C C . VAL A 1 298 ? -24.543 8.088 26.873 1.00 50.25 298 VAL A C 1
ATOM 2282 O O . VAL A 1 298 ? -23.958 9.023 27.408 1.00 50.25 298 VAL A O 1
ATOM 2285 N N . VAL A 1 299 ? -24.146 7.609 25.686 1.00 49.75 299 VAL A N 1
ATOM 2286 C CA . VAL A 1 299 ? -22.976 8.124 24.939 1.00 49.75 299 VAL A CA 1
ATOM 2287 C C . VAL A 1 299 ? -23.256 9.486 24.277 1.00 49.75 299 VAL A C 1
ATOM 2289 O O . VAL A 1 299 ? -22.350 10.317 24.184 1.00 49.75 299 VAL A O 1
ATOM 2292 N N . GLU A 1 300 ? -24.499 9.745 23.850 1.00 45.31 300 GLU A N 1
ATOM 2293 C CA . GLU A 1 300 ? -24.928 11.067 23.356 1.00 45.31 300 GLU A CA 1
ATOM 2294 C C . GLU A 1 300 ? -24.877 12.146 24.453 1.00 45.31 300 GLU A C 1
ATOM 2296 O O . GLU A 1 300 ? -24.570 13.299 24.156 1.00 45.31 300 GLU A O 1
ATOM 2301 N N . GLU A 1 301 ? -25.100 11.782 25.721 1.00 43.81 301 GLU A N 1
ATOM 2302 C CA . GLU A 1 301 ? -25.019 12.711 26.858 1.00 43.81 301 GLU A CA 1
ATOM 2303 C C . GLU A 1 301 ? -23.566 13.086 27.215 1.00 43.81 301 GLU A C 1
ATOM 2305 O O . GLU A 1 301 ? -23.290 14.248 27.508 1.00 43.81 301 GLU A O 1
ATOM 2310 N N . GLU A 1 302 ? -22.610 12.150 27.126 1.00 44.56 302 GLU A N 1
ATOM 2311 C CA . GLU A 1 302 ? -21.189 12.438 27.408 1.00 44.56 302 GLU A CA 1
ATOM 2312 C C . GLU A 1 302 ? -20.466 13.181 26.271 1.00 44.56 302 GLU A C 1
ATOM 2314 O O . GLU A 1 302 ? -19.470 13.851 26.527 1.00 44.56 302 GLU A O 1
ATOM 2319 N N . SER A 1 303 ? -20.955 13.124 25.026 1.00 37.75 303 SER A N 1
ATOM 2320 C CA . SER A 1 303 ? -20.365 13.899 23.914 1.00 37.75 303 SER A CA 1
ATOM 2321 C C . SER A 1 303 ? -20.814 15.369 23.882 1.00 37.75 303 SER A C 1
ATOM 2323 O O . SER A 1 303 ? -20.296 16.145 23.078 1.00 37.75 303 SER A O 1
ATOM 2325 N N . CYS A 1 304 ? -21.765 15.760 24.739 1.00 33.44 304 CYS A N 1
ATOM 2326 C CA . CYS A 1 304 ? -22.301 17.121 24.837 1.00 33.44 304 CYS A CA 1
ATOM 2327 C C . CYS A 1 304 ? -21.797 17.907 26.067 1.00 33.44 304 CYS A C 1
ATOM 2329 O O . CYS A 1 304 ? -22.343 18.975 26.362 1.00 33.44 304 CYS A O 1
ATOM 2331 N N . HIS A 1 305 ? -20.759 17.412 26.753 1.00 33.09 305 HIS A N 1
ATOM 2332 C CA . HIS A 1 305 ? -20.100 18.072 27.884 1.00 33.09 305 HIS A CA 1
ATOM 2333 C C . HIS A 1 305 ? -18.619 18.363 27.631 1.00 33.09 305 HIS A C 1
ATOM 2335 O O . HIS A 1 305 ? -17.920 17.501 27.054 1.00 33.09 305 HIS A O 1
#

Organism: NCBI:txid1963864

Foldseek 3Di:
DCVVPVQFQLNLVQVQCPDPVRDVPALCSPPLLSLLQVCVQVVNDDPSSPVVCVQQPVPDHVDPSSPGDHLPAHGLVVLLVQLVVLPVFPDPLNVQRDDSVRHNNSLQSSLRSCLQPVPRPNNPSVVCNCAVRVCCPGPSNPNDDDSCNHNDQDQAADQGQFFDQFDPPQGDPDPVSSVVVLLVLLVLLLVLVLLVLVVLVVVVVVVVVVVVVVVVVVVVPPPDDDDPPPCPDPPPCDPCPVVVVVVVVVSVVVSVVSVVSSVSNVSSSYPSSVVSNVNSNVVNCVVCVVVCVVPVVVVVVVVVD

Secondary structure (DSSP, 8-state):
-TTT-TTSHHHHHHHHHH-TTS-TTSTTSSHHHHHHHHHHHTTT-SGGGHHHHHHEETTEESSGGGGSPP--PPPHHHHHHHHHHHTTS--TTGGG-SSTTS-S-HHHHHHHHHHH-TTSGGGHHHHHHHHHT--TT-GGG-SSS-S-PPPPPPSS-B--S---SSSTT----SHHHHHHHHHHHHHHHHHHHHHHHHHHHHHHHHHHHHHHHHHHHHHHGGGS---S---TTS-TT----HHHHHHHHHHHHHHHHHHHHHHHHHTT-BHHHHHHHHHHHHHHHHHHHHHHHHHHHHHHHHTT-